Protein AF-A0A353DHW7-F1 (afdb_monomer)

pLDDT: mean 88.22, std 10.66, range [42.84, 98.5]

Structure (mmCIF, N/CA/C/O backbone):
data_AF-A0A353DHW7-F1
#
_entry.id   AF-A0A353DHW7-F1
#
loop_
_atom_site.group_PDB
_atom_site.id
_atom_site.type_symbol
_atom_site.label_atom_id
_atom_site.label_alt_id
_atom_site.label_comp_id
_atom_site.label_asym_id
_atom_site.label_entity_id
_atom_site.label_seq_id
_atom_site.pdbx_PDB_ins_code
_atom_site.Cartn_x
_atom_site.Cartn_y
_atom_site.Cartn_z
_atom_site.occupancy
_atom_site.B_iso_or_equiv
_atom_site.auth_seq_id
_atom_site.auth_comp_id
_atom_site.auth_asym_id
_atom_site.auth_atom_id
_atom_site.pdbx_PDB_model_num
ATOM 1 N N . MET A 1 1 ? 29.511 -11.319 -26.479 1.00 42.84 1 MET A N 1
ATOM 2 C CA . MET A 1 1 ? 28.292 -12.131 -26.652 1.00 42.84 1 MET A CA 1
ATOM 3 C C . MET A 1 1 ? 27.587 -12.018 -25.323 1.00 42.84 1 MET A C 1
ATOM 5 O O . MET A 1 1 ? 28.228 -12.335 -24.334 1.00 42.84 1 MET A O 1
ATOM 9 N N . GLY A 1 2 ? 26.433 -11.349 -25.289 1.00 57.88 2 GLY A N 1
ATOM 10 C CA . GLY A 1 2 ? 25.738 -11.069 -24.033 1.00 57.88 2 GLY A CA 1
ATOM 11 C C . GLY A 1 2 ? 25.303 -12.379 -23.397 1.00 57.88 2 GLY A C 1
ATOM 12 O O . GLY A 1 2 ? 24.857 -13.272 -24.115 1.00 57.88 2 GLY A O 1
ATOM 13 N N . ASP A 1 3 ? 25.515 -12.509 -22.094 1.00 71.56 3 ASP A N 1
ATOM 14 C CA . ASP A 1 3 ? 25.035 -13.663 -21.348 1.00 71.56 3 ASP A CA 1
ATOM 15 C C . ASP A 1 3 ? 23.503 -13.732 -21.480 1.00 71.56 3 ASP A C 1
ATOM 17 O O . ASP A 1 3 ? 22.817 -12.718 -21.347 1.00 71.56 3 ASP A O 1
ATOM 21 N N . SER A 1 4 ? 22.990 -14.922 -21.787 1.00 85.81 4 SER A N 1
ATOM 22 C CA . SER A 1 4 ? 21.564 -15.233 -21.924 1.00 85.81 4 SER A CA 1
ATOM 23 C C . SER A 1 4 ? 21.207 -16.323 -20.920 1.00 85.81 4 SER A C 1
ATOM 25 O O . SER A 1 4 ? 21.955 -17.299 -20.785 1.00 85.81 4 SER A O 1
ATOM 27 N N . TRP A 1 5 ? 20.068 -16.211 -20.248 1.00 92.25 5 TRP A N 1
ATOM 28 C CA . TRP A 1 5 ? 19.565 -17.239 -19.339 1.00 92.25 5 TRP A CA 1
ATOM 29 C C . TRP A 1 5 ? 18.312 -17.877 -19.917 1.00 92.25 5 TRP A C 1
ATOM 31 O O . TRP A 1 5 ? 17.448 -17.180 -20.432 1.00 92.25 5 TRP A O 1
ATOM 41 N N . SER A 1 6 ? 18.183 -19.195 -19.808 1.00 92.62 6 SER A N 1
ATOM 42 C CA . SER A 1 6 ? 16.975 -19.890 -20.241 1.00 92.62 6 SER A CA 1
ATOM 43 C C . SER A 1 6 ? 16.551 -20.954 -19.242 1.00 92.62 6 SER A C 1
ATOM 45 O O . SER A 1 6 ? 17.378 -21.589 -18.578 1.00 92.62 6 SER A O 1
ATOM 47 N N . LYS A 1 7 ? 15.239 -21.165 -19.137 1.00 91.38 7 LYS A N 1
ATOM 48 C CA . LYS A 1 7 ? 14.658 -22.249 -18.346 1.00 91.38 7 LYS A CA 1
ATOM 49 C C . LYS A 1 7 ? 13.405 -22.793 -19.003 1.00 91.38 7 LYS A C 1
ATOM 51 O O . LYS A 1 7 ? 12.526 -22.044 -19.413 1.00 91.38 7 LYS A O 1
ATOM 56 N N . THR A 1 8 ? 13.295 -24.116 -19.027 1.00 92.56 8 THR A N 1
ATOM 57 C CA . THR A 1 8 ? 12.067 -24.818 -19.405 1.00 92.56 8 THR A CA 1
ATOM 58 C C . THR A 1 8 ? 11.317 -25.252 -18.150 1.00 92.56 8 THR A C 1
ATOM 60 O O . THR A 1 8 ? 11.871 -25.923 -17.277 1.00 92.56 8 THR A O 1
ATOM 63 N N . PHE A 1 9 ? 10.053 -24.861 -18.055 1.00 86.56 9 PHE A N 1
ATOM 64 C CA . PHE A 1 9 ? 9.123 -25.235 -16.998 1.00 86.56 9 PHE A CA 1
ATOM 65 C C . PHE A 1 9 ? 8.332 -26.495 -17.381 1.00 86.56 9 PH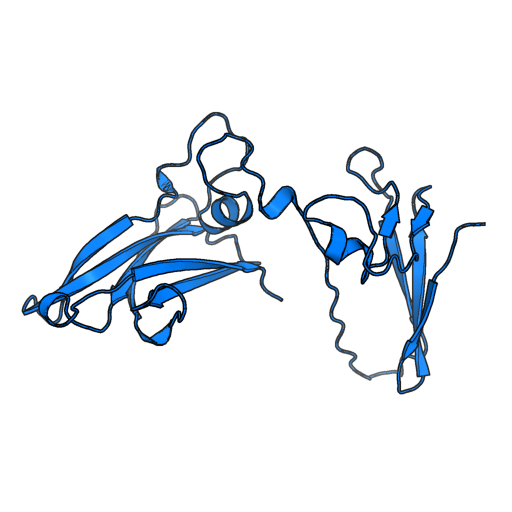E A C 1
ATOM 67 O O . PHE A 1 9 ? 8.422 -27.012 -18.501 1.00 86.56 9 PHE A O 1
ATOM 74 N N . SER A 1 10 ? 7.549 -27.020 -16.437 1.00 81.19 10 SER A N 1
ATOM 75 C CA . SER A 1 10 ? 6.642 -28.136 -16.708 1.00 81.19 10 SER A CA 1
ATOM 76 C C . SER A 1 10 ? 5.681 -27.794 -17.854 1.00 81.19 10 SER A C 1
ATOM 78 O O . SER A 1 10 ? 5.203 -26.670 -17.977 1.00 81.19 10 SER A O 1
ATOM 80 N N . GLY A 1 11 ? 5.415 -28.775 -18.721 1.00 81.00 11 GLY A N 1
ATOM 81 C CA . GLY A 1 11 ? 4.578 -28.571 -19.909 1.00 81.00 11 GLY A CA 1
ATOM 82 C C . GLY A 1 11 ? 5.300 -27.952 -21.113 1.00 81.00 11 GLY A C 1
ATOM 83 O O . GLY A 1 11 ? 4.630 -27.477 -22.022 1.00 81.00 11 GLY A O 1
ATOM 84 N N . SER A 1 12 ? 6.641 -27.969 -21.138 1.00 85.56 12 SER A N 1
ATOM 85 C CA . SER A 1 12 ? 7.472 -27.491 -22.262 1.00 85.56 12 SER A CA 1
ATOM 86 C C . SER A 1 12 ? 7.399 -25.984 -22.536 1.00 85.56 12 SER A C 1
ATOM 88 O O . SER A 1 12 ? 7.817 -25.535 -23.601 1.00 85.56 12 SER A O 1
ATOM 90 N N . ILE A 1 13 ? 6.917 -25.200 -21.571 1.00 91.75 13 ILE A N 1
ATOM 91 C CA . ILE A 1 13 ? 6.966 -23.735 -21.618 1.00 91.75 13 ILE A CA 1
ATOM 92 C C . ILE A 1 13 ? 8.401 -23.300 -21.326 1.00 91.75 13 ILE A C 1
ATOM 94 O O . ILE A 1 13 ? 8.972 -23.717 -20.320 1.00 91.75 13 ILE A O 1
ATOM 98 N N . GLY A 1 14 ? 8.988 -22.475 -22.182 1.00 92.88 14 GLY A N 1
ATOM 99 C CA . GLY A 1 14 ? 10.308 -21.889 -21.968 1.00 92.88 14 GLY A CA 1
ATOM 100 C C . GLY A 1 14 ? 10.231 -20.415 -21.588 1.00 92.88 14 GLY A C 1
ATOM 101 O O . GLY A 1 14 ? 9.286 -19.721 -21.961 1.00 92.88 14 GLY A O 1
ATOM 102 N N . LEU A 1 15 ? 11.238 -19.947 -20.857 1.00 93.06 15 LEU A N 1
ATOM 103 C CA . LEU A 1 15 ? 11.554 -18.536 -20.678 1.00 93.06 15 LEU A CA 1
ATOM 104 C C . LEU A 1 15 ? 13.019 -18.334 -21.045 1.00 93.06 15 LEU A C 1
ATOM 106 O O . LEU A 1 15 ? 13.887 -18.923 -20.400 1.00 93.06 15 LEU A O 1
ATOM 110 N N . ASP A 1 16 ? 13.256 -17.484 -22.032 1.00 94.06 16 ASP A N 1
ATOM 111 C CA . ASP A 1 16 ? 14.567 -16.965 -22.391 1.00 94.06 16 ASP A CA 1
ATOM 112 C C . ASP A 1 16 ? 14.668 -15.515 -21.896 1.00 94.06 16 ASP A C 1
ATOM 114 O O . ASP A 1 16 ? 13.725 -14.729 -22.029 1.00 94.06 16 ASP A O 1
ATOM 118 N N . VAL A 1 17 ? 15.791 -15.173 -21.272 1.00 93.69 17 VAL A N 1
ATOM 119 C CA . VAL A 1 17 ? 16.052 -13.875 -20.651 1.00 93.69 17 VAL A CA 1
ATOM 120 C C . VAL A 1 17 ? 17.380 -13.343 -21.156 1.00 93.69 17 VAL A C 1
ATOM 122 O O . VAL A 1 17 ? 18.418 -13.977 -20.968 1.00 93.69 17 VAL A O 1
ATOM 125 N N . ASP A 1 18 ? 17.338 -12.148 -21.730 1.00 93.38 18 ASP A N 1
ATOM 126 C CA . ASP A 1 18 ? 18.503 -11.428 -22.234 1.00 93.38 18 ASP A CA 1
ATOM 127 C C . ASP A 1 18 ? 18.596 -10.043 -21.591 1.00 93.38 18 ASP A C 1
ATOM 129 O O . ASP A 1 18 ? 17.585 -9.421 -21.266 1.00 93.38 18 ASP A O 1
ATOM 133 N N . ALA A 1 19 ? 19.812 -9.519 -21.455 1.00 93.44 19 ALA A N 1
ATOM 134 C CA . ALA A 1 19 ? 20.021 -8.110 -21.139 1.00 93.44 19 ALA A CA 1
ATOM 135 C C . ALA A 1 19 ? 20.007 -7.251 -22.417 1.00 93.44 19 ALA A C 1
ATOM 137 O O . ALA A 1 19 ? 20.613 -7.607 -23.429 1.00 93.44 19 ALA A O 1
ATOM 138 N N . ILE A 1 20 ? 19.360 -6.086 -22.360 1.00 92.88 20 ILE A N 1
ATOM 139 C CA . ILE A 1 20 ? 19.317 -5.098 -23.450 1.00 92.88 20 ILE A CA 1
ATOM 140 C C . ILE A 1 20 ? 19.915 -3.759 -23.006 1.00 92.88 20 ILE A C 1
ATOM 142 O O . ILE A 1 20 ? 19.990 -3.470 -21.817 1.00 92.88 20 ILE A O 1
ATOM 146 N N . GLY A 1 21 ? 20.345 -2.923 -23.957 1.00 90.50 21 GLY A N 1
ATOM 147 C CA . GLY A 1 21 ? 20.870 -1.579 -23.663 1.00 90.50 21 GLY A CA 1
ATOM 148 C C . GLY A 1 21 ? 22.299 -1.550 -23.106 1.00 90.50 21 GLY A C 1
ATOM 149 O O . GLY A 1 21 ? 22.617 -0.743 -22.236 1.00 90.50 21 GLY A O 1
ATOM 150 N N . SER A 1 22 ? 23.178 -2.416 -23.623 1.00 87.69 22 SER A N 1
ATOM 151 C CA . SER A 1 22 ? 24.619 -2.442 -23.298 1.00 87.69 22 SER A CA 1
ATOM 152 C C . SER A 1 22 ? 24.945 -2.720 -21.823 1.00 87.69 22 SER A C 1
ATOM 154 O O . SER A 1 22 ? 25.968 -2.268 -21.312 1.00 87.69 22 SER A O 1
ATOM 156 N N . VAL A 1 23 ? 24.088 -3.491 -21.155 1.00 91.50 23 VAL A N 1
ATOM 157 C CA . VAL A 1 23 ? 24.280 -3.989 -19.784 1.00 91.50 23 VAL A CA 1
ATOM 158 C C . VAL A 1 23 ? 24.520 -5.498 -19.798 1.00 91.50 23 VAL A C 1
ATOM 160 O O . VAL A 1 23 ? 24.222 -6.173 -20.785 1.00 91.50 23 VAL A O 1
ATOM 163 N N . GLY A 1 24 ? 25.103 -6.029 -18.725 1.00 90.19 24 GLY A N 1
ATOM 164 C CA . GLY A 1 24 ? 25.349 -7.467 -18.594 1.00 90.19 24 GLY A CA 1
ATOM 165 C C . GLY A 1 24 ? 24.177 -8.172 -17.922 1.00 90.19 24 GLY A C 1
ATOM 166 O O . GLY A 1 24 ? 23.627 -7.645 -16.958 1.00 90.19 24 GLY A O 1
ATOM 167 N N . LEU A 1 25 ? 23.818 -9.370 -18.384 1.00 92.06 25 LEU A N 1
ATOM 168 C CA . LEU A 1 25 ? 22.906 -10.229 -17.634 1.00 92.06 25 LEU A CA 1
ATOM 169 C C . LEU A 1 25 ? 23.675 -10.889 -16.486 1.00 92.06 25 LEU A C 1
ATOM 171 O O . LEU A 1 25 ? 24.669 -11.575 -16.703 1.00 92.06 25 LEU A O 1
ATOM 175 N N . ASP A 1 26 ? 23.208 -10.694 -15.261 1.00 87.19 26 ASP A N 1
ATOM 176 C CA . ASP A 1 26 ? 23.738 -11.358 -14.081 1.00 87.19 26 ASP A CA 1
ATOM 177 C C . ASP A 1 26 ? 22.836 -12.523 -13.691 1.00 87.19 26 ASP A C 1
ATOM 179 O O . ASP A 1 26 ? 21.683 -12.333 -13.301 1.00 87.19 26 ASP A O 1
ATOM 183 N N . THR A 1 27 ? 23.382 -13.730 -13.803 1.00 85.19 27 THR A N 1
ATOM 184 C CA . THR A 1 27 ? 22.682 -14.990 -13.525 1.00 85.19 27 THR A CA 1
ATOM 185 C C . THR A 1 27 ? 23.288 -15.737 -12.338 1.00 85.19 27 THR A C 1
ATOM 187 O O . THR A 1 27 ? 23.060 -16.938 -12.181 1.00 85.19 27 THR A O 1
ATOM 190 N N . ARG A 1 28 ? 24.176 -15.092 -11.571 1.00 79.50 28 ARG A N 1
ATOM 191 C CA . ARG A 1 28 ? 24.954 -15.779 -10.537 1.00 79.50 28 ARG A CA 1
ATOM 192 C C . ARG A 1 28 ? 24.063 -16.128 -9.350 1.00 79.50 28 ARG A C 1
ATOM 194 O O . ARG A 1 28 ? 23.583 -15.228 -8.667 1.00 79.50 28 ARG A O 1
ATOM 201 N N . ASP A 1 29 ? 23.960 -17.421 -9.049 1.00 73.69 29 ASP A N 1
ATOM 202 C CA . ASP A 1 29 ? 23.521 -17.901 -7.738 1.00 73.69 29 ASP A CA 1
ATOM 203 C C . ASP A 1 29 ? 24.690 -17.762 -6.759 1.00 73.69 29 ASP A C 1
ATOM 205 O O . ASP A 1 29 ? 25.720 -18.432 -6.873 1.00 73.69 29 ASP A O 1
ATOM 209 N N . ARG A 1 30 ? 24.561 -16.817 -5.832 1.00 70.50 30 ARG A N 1
ATOM 210 C CA . ARG A 1 30 ? 25.635 -16.439 -4.913 1.00 70.50 30 ARG A CA 1
ATOM 211 C C . ARG A 1 30 ? 25.466 -17.027 -3.501 1.00 70.50 30 ARG A C 1
ATOM 213 O O . ARG A 1 30 ? 26.250 -16.709 -2.605 1.00 70.50 30 ARG A O 1
ATOM 220 N N . GLY A 1 31 ? 24.505 -17.934 -3.295 1.00 65.50 31 GLY A N 1
ATOM 221 C CA . GLY A 1 31 ? 24.336 -18.654 -2.029 1.00 65.50 31 GLY A CA 1
ATOM 222 C C . GLY A 1 31 ? 24.219 -17.731 -0.803 1.00 65.50 31 GLY A C 1
ATOM 223 O O . GLY A 1 31 ? 23.506 -16.732 -0.831 1.00 65.50 31 GLY A O 1
ATOM 224 N N . SER A 1 32 ? 24.897 -18.071 0.302 1.00 60.28 32 SER A N 1
ATOM 225 C CA . SER A 1 32 ? 24.820 -17.336 1.580 1.00 60.28 32 SER A CA 1
ATOM 226 C C . SER A 1 32 ? 25.910 -16.276 1.799 1.00 60.28 32 SER A C 1
ATOM 228 O O . SER A 1 32 ? 25.816 -15.508 2.751 1.00 60.28 32 SER A O 1
ATOM 230 N N . ASN A 1 33 ? 26.954 -16.227 0.964 1.00 57.19 33 ASN A N 1
ATOM 231 C CA . ASN A 1 33 ? 28.115 -15.342 1.145 1.00 57.19 33 ASN A CA 1
ATOM 232 C C . ASN A 1 33 ? 28.131 -14.258 0.074 1.00 57.19 33 ASN A C 1
ATOM 234 O O . ASN A 1 33 ? 28.965 -14.269 -0.830 1.00 57.19 33 ASN A O 1
ATOM 238 N N . ASN A 1 34 ? 27.171 -13.345 0.165 1.00 59.56 34 ASN A N 1
ATOM 239 C CA . ASN A 1 34 ? 26.822 -12.532 -0.987 1.00 59.56 34 ASN A CA 1
ATOM 240 C C . ASN A 1 34 ? 27.447 -11.129 -1.035 1.00 59.56 34 ASN A C 1
ATOM 242 O O . ASN A 1 34 ? 27.441 -10.480 -2.077 1.00 59.56 34 ASN A O 1
ATOM 246 N N . GLY A 1 35 ? 28.009 -10.634 0.074 1.00 62.78 35 GLY A N 1
ATOM 247 C CA . GLY A 1 35 ? 28.219 -9.187 0.203 1.00 62.78 35 GLY A CA 1
ATOM 248 C C . GLY A 1 35 ? 26.892 -8.419 0.046 1.00 62.78 35 GLY A C 1
ATOM 249 O O . GLY A 1 35 ? 25.837 -9.021 -0.130 1.00 62.78 35 GLY A O 1
ATOM 250 N N . GLY A 1 36 ? 26.923 -7.090 0.148 1.00 59.19 36 GLY A N 1
ATOM 251 C CA . GLY A 1 36 ? 25.715 -6.280 -0.061 1.00 59.19 36 GLY A CA 1
ATOM 252 C C . GLY A 1 36 ? 24.723 -6.318 1.101 1.00 59.19 36 GLY A C 1
ATOM 253 O O . GLY A 1 36 ? 23.566 -6.639 0.885 1.00 59.19 36 GLY A O 1
ATOM 254 N N . GLY A 1 37 ? 25.200 -6.045 2.322 1.00 64.38 37 GLY A N 1
ATOM 255 C CA . GLY A 1 37 ? 24.352 -5.526 3.404 1.00 64.38 37 GLY A CA 1
ATOM 256 C C . GLY A 1 37 ? 23.042 -6.279 3.670 1.00 64.38 37 GLY A C 1
ATOM 257 O O . GLY A 1 37 ? 23.031 -7.506 3.799 1.00 64.38 37 GLY A O 1
ATOM 258 N N . ALA A 1 38 ? 21.950 -5.524 3.812 1.00 60.38 38 ALA A N 1
ATOM 259 C CA . ALA A 1 38 ? 20.605 -6.053 4.044 1.00 60.38 38 ALA A CA 1
ATOM 260 C C . ALA A 1 38 ? 20.010 -6.712 2.782 1.00 60.38 38 ALA A C 1
ATOM 262 O O . ALA A 1 38 ? 19.052 -7.482 2.861 1.00 60.38 38 ALA A O 1
ATOM 263 N N . GLU A 1 39 ? 20.626 -6.471 1.628 1.00 65.56 39 GLU A N 1
ATOM 264 C CA . GLU A 1 39 ? 20.171 -6.847 0.295 1.00 65.56 39 GLU A CA 1
ATOM 265 C C . GLU A 1 39 ? 20.674 -8.247 -0.109 1.00 65.56 39 GLU A C 1
ATOM 267 O O . GLU A 1 39 ? 20.256 -8.802 -1.126 1.00 65.56 39 GLU A O 1
ATOM 272 N N . ALA A 1 40 ? 21.535 -8.874 0.706 1.00 64.69 40 ALA A N 1
ATOM 273 C CA . ALA A 1 40 ? 22.179 -10.172 0.458 1.00 64.69 40 ALA A CA 1
ATOM 274 C C . ALA A 1 40 ? 21.210 -11.295 0.028 1.00 64.69 40 ALA A C 1
ATOM 276 O O . ALA A 1 40 ? 21.582 -12.175 -0.754 1.00 64.69 40 ALA A O 1
ATOM 277 N N . SER A 1 41 ? 19.965 -11.264 0.521 1.00 60.41 41 SER A N 1
ATOM 278 C CA . SER A 1 41 ? 18.935 -12.259 0.188 1.00 60.41 41 SER A CA 1
ATOM 279 C C . SER A 1 41 ? 18.368 -12.103 -1.226 1.00 60.41 41 SER A C 1
ATOM 281 O O . SER A 1 41 ? 17.915 -13.089 -1.800 1.00 60.41 41 SER A O 1
ATOM 283 N N . MET A 1 42 ? 18.420 -10.904 -1.812 1.00 64.19 42 MET A N 1
ATOM 284 C CA . MET A 1 42 ? 17.936 -10.647 -3.173 1.00 64.19 42 MET A CA 1
ATOM 285 C C . MET A 1 42 ? 18.902 -11.168 -4.233 1.00 64.19 42 MET A C 1
ATOM 287 O O . MET A 1 42 ? 18.501 -11.659 -5.279 1.00 64.19 42 MET A O 1
ATOM 291 N N . TRP A 1 43 ? 20.200 -11.121 -3.962 1.00 64.19 43 TRP A N 1
ATOM 292 C CA . TRP A 1 43 ? 21.231 -11.555 -4.906 1.00 64.19 43 TRP A CA 1
ATOM 293 C C . TRP A 1 43 ? 21.274 -13.079 -5.134 1.00 64.19 43 TRP A C 1
ATOM 295 O O . TRP A 1 43 ? 22.143 -13.555 -5.867 1.00 64.19 43 TRP A O 1
ATOM 305 N N . ARG A 1 44 ? 20.398 -13.848 -4.472 1.00 62.75 44 ARG A N 1
ATOM 306 C CA . ARG A 1 44 ? 20.288 -15.309 -4.594 1.00 62.75 44 ARG A CA 1
ATOM 307 C C . ARG A 1 44 ? 19.246 -15.746 -5.627 1.00 62.75 44 ARG A C 1
ATOM 309 O O . ARG A 1 44 ? 19.479 -16.716 -6.336 1.00 62.75 44 ARG A O 1
ATOM 316 N N . ASP A 1 45 ? 18.126 -15.029 -5.721 1.00 63.31 45 ASP A N 1
ATOM 317 C CA . ASP A 1 45 ? 16.910 -15.562 -6.355 1.00 63.31 45 ASP A CA 1
ATOM 318 C C . ASP A 1 45 ? 16.504 -14.820 -7.650 1.00 63.3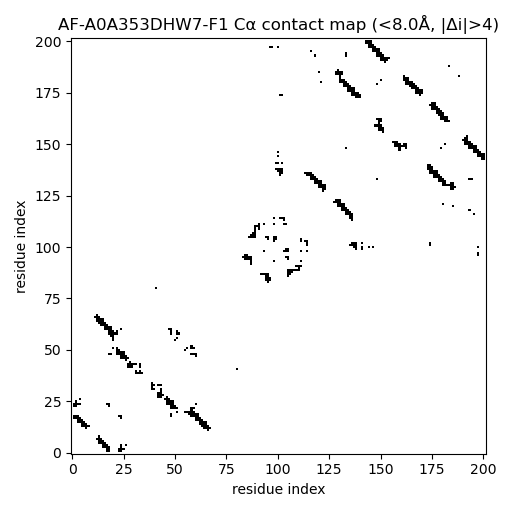1 45 ASP A C 1
ATOM 320 O O . ASP A 1 45 ? 15.514 -15.189 -8.282 1.00 63.31 45 ASP A O 1
ATOM 324 N N . PHE A 1 46 ? 17.266 -13.806 -8.080 1.00 72.94 46 PHE A N 1
ATOM 325 C CA . PHE A 1 46 ? 16.895 -12.917 -9.189 1.00 72.94 46 PHE A CA 1
ATOM 326 C C . PHE A 1 46 ? 17.912 -12.908 -10.341 1.00 72.94 46 PHE A C 1
ATOM 328 O O . PHE A 1 46 ? 19.118 -13.068 -10.147 1.00 72.94 46 PHE A O 1
ATOM 335 N N . LEU A 1 47 ? 17.398 -12.675 -11.553 1.00 85.50 47 LEU A N 1
ATOM 336 C CA . LEU A 1 47 ? 18.178 -12.300 -12.735 1.00 85.50 47 LEU A CA 1
ATOM 337 C C . LEU A 1 47 ? 18.251 -10.774 -12.805 1.00 85.50 47 LEU A C 1
ATOM 339 O O . LEU A 1 47 ? 17.231 -10.112 -12.612 1.00 85.50 47 LEU A O 1
ATOM 343 N N . PHE A 1 48 ? 19.419 -10.212 -13.122 1.00 85.31 48 PHE A N 1
ATOM 344 C CA . PHE A 1 48 ? 19.594 -8.756 -13.167 1.00 85.31 48 PHE A CA 1
ATOM 345 C C . PHE A 1 48 ? 20.179 -8.277 -14.488 1.00 85.31 48 PHE A C 1
ATOM 347 O O . PHE A 1 48 ? 21.130 -8.855 -15.007 1.00 85.31 48 PHE A O 1
ATOM 354 N N . ALA A 1 49 ? 19.681 -7.148 -14.980 1.00 88.81 49 ALA A N 1
ATOM 355 C CA . ALA A 1 49 ? 20.365 -6.352 -15.990 1.00 88.81 49 ALA A CA 1
ATOM 356 C C . ALA A 1 49 ? 21.401 -5.453 -15.288 1.00 88.81 49 ALA A C 1
ATOM 358 O O . ALA A 1 49 ? 21.125 -4.306 -14.941 1.00 88.81 49 ALA A O 1
ATOM 359 N N . ASN A 1 50 ? 22.585 -5.990 -14.997 1.00 87.25 50 ASN A N 1
ATOM 360 C CA . ASN A 1 50 ? 23.613 -5.300 -14.223 1.00 87.25 50 ASN A CA 1
ATOM 361 C C . ASN A 1 50 ? 24.139 -4.061 -14.968 1.00 87.25 50 ASN A C 1
ATOM 363 O O . ASN A 1 50 ? 24.780 -4.179 -16.015 1.00 87.25 50 ASN A O 1
ATOM 367 N N . GLY A 1 51 ? 23.878 -2.880 -14.401 1.00 86.56 51 GLY A N 1
ATOM 368 C CA . GLY A 1 51 ? 24.136 -1.579 -15.0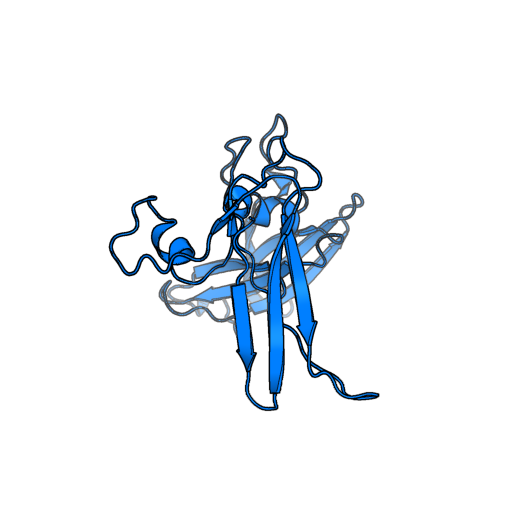24 1.00 86.56 51 GLY A CA 1
ATOM 369 C C . GLY A 1 51 ? 22.887 -0.885 -15.584 1.00 86.56 51 GLY A C 1
ATOM 370 O O . GLY A 1 51 ? 23.005 0.170 -16.207 1.00 86.56 51 GLY A O 1
ATOM 371 N N . SER A 1 52 ? 21.702 -1.465 -15.374 1.00 87.56 52 SER A N 1
ATOM 372 C CA . SER A 1 52 ? 20.413 -0.886 -15.758 1.00 87.56 52 SER A CA 1
ATOM 373 C C . SER A 1 52 ? 19.888 0.064 -14.682 1.00 87.56 52 SER A C 1
ATOM 375 O O . SER A 1 52 ? 19.018 -0.289 -13.893 1.00 87.56 52 SER A O 1
ATOM 377 N N . PHE A 1 53 ? 20.441 1.273 -14.638 1.00 83.25 53 PHE A N 1
ATOM 378 C CA . PHE A 1 53 ? 20.045 2.347 -13.720 1.00 83.25 53 PHE A CA 1
ATOM 379 C C . PHE A 1 53 ? 19.574 3.589 -14.490 1.00 83.25 53 PHE A C 1
ATOM 381 O O . PHE A 1 53 ? 19.697 3.659 -15.712 1.00 83.25 53 PHE A O 1
ATOM 388 N N . ILE A 1 54 ? 19.071 4.604 -13.777 1.00 77.75 54 ILE A N 1
ATOM 389 C CA . ILE A 1 54 ? 18.440 5.803 -14.367 1.00 77.75 54 ILE A CA 1
ATOM 390 C C . ILE A 1 54 ? 19.316 6.554 -15.392 1.00 77.75 54 ILE A C 1
ATOM 392 O O . ILE A 1 54 ? 18.803 7.183 -16.315 1.00 77.75 54 ILE A O 1
ATOM 396 N N . GLY A 1 55 ? 20.643 6.456 -15.263 1.00 83.69 55 GLY A N 1
ATOM 397 C CA . GLY A 1 55 ? 21.630 7.015 -16.194 1.00 83.69 55 GLY A CA 1
ATOM 398 C C . GLY A 1 55 ? 21.872 6.212 -17.482 1.00 83.69 55 GLY A C 1
ATOM 399 O O . GLY A 1 55 ? 22.581 6.702 -18.356 1.00 83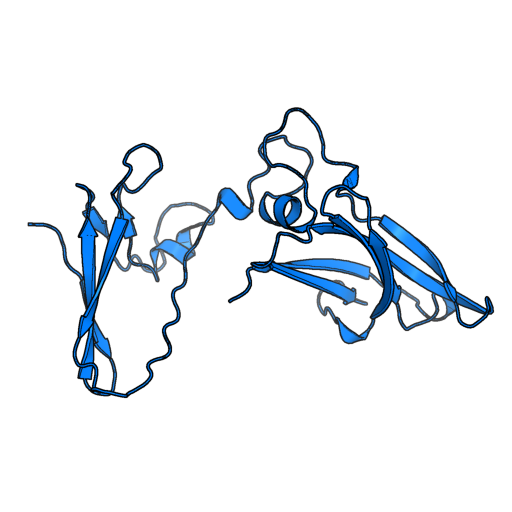.69 55 GLY A O 1
ATOM 400 N N . ASN A 1 56 ? 21.303 5.011 -17.627 1.00 86.75 56 ASN A N 1
ATOM 401 C CA . ASN A 1 56 ? 21.396 4.171 -18.826 1.00 86.75 56 ASN A CA 1
ATOM 402 C C . ASN A 1 56 ? 19.993 3.778 -19.319 1.00 86.75 56 ASN A C 1
ATOM 404 O O . ASN A 1 56 ? 19.590 2.614 -19.303 1.00 86.75 56 ASN A O 1
ATOM 408 N N . GLN A 1 57 ? 19.213 4.785 -19.708 1.00 86.31 57 GLN A N 1
ATOM 409 C CA . GLN A 1 57 ? 17.836 4.599 -20.167 1.00 86.31 57 GLN A CA 1
ATOM 410 C C . GLN A 1 57 ? 17.774 3.709 -21.417 1.00 86.31 57 GLN A C 1
ATOM 412 O O . GLN A 1 57 ? 18.625 3.793 -22.300 1.00 86.31 57 GLN A O 1
ATOM 417 N N . GLY A 1 58 ? 16.743 2.864 -21.502 1.00 87.44 58 GLY A N 1
ATOM 418 C CA . GLY A 1 58 ? 16.595 1.879 -22.581 1.00 87.44 58 GLY A CA 1
ATOM 419 C C . GLY A 1 58 ? 17.387 0.584 -22.368 1.00 87.44 58 GLY A C 1
ATOM 420 O O . GLY A 1 58 ? 17.443 -0.248 -23.274 1.00 87.44 58 GLY A O 1
ATOM 421 N N . SER A 1 59 ? 17.983 0.405 -21.187 1.00 92.31 59 SER A N 1
ATOM 422 C CA . SER A 1 59 ? 18.533 -0.874 -20.737 1.00 92.31 59 SER A CA 1
ATOM 423 C C . SER A 1 59 ? 17.568 -1.623 -19.816 1.00 92.31 59 SER A C 1
ATOM 425 O O . SER A 1 59 ? 16.605 -1.042 -19.316 1.00 92.31 59 SER A O 1
ATOM 427 N N . GLY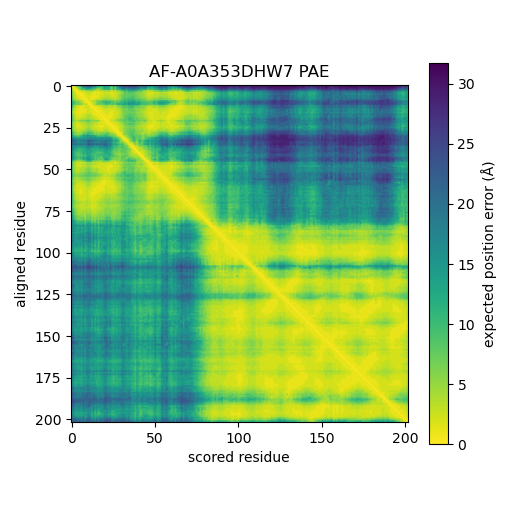 A 1 60 ? 17.773 -2.934 -19.664 1.00 90.62 60 GLY A N 1
ATOM 428 C CA . GLY A 1 60 ? 16.902 -3.780 -18.847 1.00 90.62 60 GLY A CA 1
ATOM 429 C C . GLY A 1 60 ? 16.940 -5.252 -19.245 1.00 90.62 60 GLY A C 1
ATOM 430 O O . GLY A 1 60 ? 17.888 -5.708 -19.888 1.00 90.62 60 GLY A O 1
ATOM 431 N N . LEU A 1 61 ? 15.897 -5.989 -18.856 1.00 91.62 61 LEU A N 1
ATOM 432 C CA . LEU A 1 61 ? 15.692 -7.390 -19.224 1.00 91.62 61 LEU A CA 1
ATOM 433 C C . LEU A 1 61 ? 14.689 -7.509 -20.377 1.00 91.62 61 LEU A C 1
ATOM 435 O O . LEU A 1 61 ? 13.617 -6.908 -20.350 1.00 91.62 61 LEU A O 1
ATOM 439 N N . SER A 1 62 ? 15.027 -8.332 -21.363 1.00 92.25 62 SER A N 1
ATOM 440 C CA . SER A 1 62 ? 14.118 -8.837 -22.387 1.00 92.25 62 SER A CA 1
ATOM 441 C C . SER A 1 62 ? 13.699 -10.253 -22.008 1.00 92.25 62 SER A C 1
ATOM 443 O O . SER A 1 62 ? 14.556 -11.096 -21.754 1.00 92.25 62 SER A O 1
ATOM 445 N N . LEU A 1 63 ? 12.391 -10.511 -21.973 1.00 92.38 63 LEU A N 1
ATOM 446 C CA . LEU A 1 63 ? 11.800 -11.800 -21.609 1.00 92.38 63 LEU A CA 1
ATOM 447 C C . LEU A 1 63 ? 11.080 -12.381 -22.832 1.00 92.38 63 LEU A C 1
ATOM 449 O O . LEU A 1 63 ? 10.151 -11.761 -23.351 1.00 92.38 63 LEU A O 1
ATOM 453 N N . ALA A 1 64 ? 11.476 -13.570 -23.278 1.00 93.38 64 ALA A N 1
ATOM 454 C CA . ALA A 1 64 ? 10.823 -14.290 -24.365 1.00 93.38 64 ALA A CA 1
ATOM 455 C C . ALA A 1 64 ? 10.244 -15.614 -23.855 1.00 93.38 64 ALA A C 1
ATOM 457 O O . ALA A 1 64 ? 10.967 -16.518 -23.440 1.00 93.38 64 ALA A O 1
ATOM 458 N N . PHE A 1 65 ? 8.917 -15.735 -23.897 1.00 92.25 65 PHE A N 1
ATOM 459 C CA . PHE A 1 65 ? 8.220 -16.969 -23.544 1.00 92.25 65 PHE A CA 1
ATOM 460 C C . PHE A 1 65 ? 8.057 -17.858 -24.779 1.00 92.25 65 PHE A C 1
ATOM 462 O O . PHE A 1 65 ? 7.592 -17.406 -25.827 1.00 92.25 65 PHE A O 1
ATOM 469 N N . THR A 1 66 ? 8.408 -19.135 -24.655 1.00 93.50 66 THR A N 1
ATOM 470 C CA . THR A 1 66 ? 8.365 -20.114 -25.751 1.00 93.50 66 THR A CA 1
ATOM 471 C C . THR A 1 66 ? 7.511 -21.328 -25.381 1.00 93.50 66 THR A C 1
ATOM 473 O O . THR A 1 66 ? 7.175 -21.547 -24.219 1.00 93.50 66 THR A O 1
ATOM 476 N N . GLY A 1 67 ? 7.086 -22.111 -26.379 1.00 92.31 67 GLY A N 1
ATOM 477 C CA . GLY A 1 67 ? 6.265 -23.313 -26.154 1.00 92.31 67 GLY A CA 1
ATOM 478 C C . GLY A 1 67 ? 4.789 -23.051 -25.814 1.00 92.31 67 GLY A C 1
ATOM 479 O O . GLY A 1 67 ? 4.062 -23.990 -25.483 1.00 92.31 67 GLY A O 1
ATOM 480 N N . LEU A 1 68 ? 4.328 -21.800 -25.922 1.00 92.38 68 LEU A N 1
ATOM 481 C CA . LEU A 1 68 ? 2.932 -21.422 -25.682 1.00 92.38 68 LEU A CA 1
ATOM 482 C C . LEU A 1 68 ? 1.994 -22.057 -26.721 1.00 92.38 68 LEU A C 1
ATOM 484 O O . LEU A 1 68 ? 2.308 -22.118 -27.910 1.00 92.38 68 LEU A O 1
ATOM 488 N N . GLN A 1 69 ? 0.826 -22.512 -26.271 1.00 93.06 69 GLN A N 1
ATOM 489 C CA . GLN A 1 69 ? -0.208 -23.085 -27.128 1.00 93.06 69 GLN A CA 1
ATOM 490 C C . GLN A 1 69 ? -1.243 -22.024 -27.532 1.00 93.06 69 GLN A C 1
ATOM 492 O O . GLN A 1 69 ? -1.608 -21.183 -26.706 1.00 93.06 69 GLN A O 1
ATOM 497 N N . PRO A 1 70 ? -1.758 -22.064 -28.776 1.00 93.94 70 PRO A N 1
ATOM 498 C CA . PRO A 1 70 ? -2.826 -21.167 -29.201 1.00 93.94 70 PRO A CA 1
ATOM 499 C C . PRO A 1 70 ? -4.069 -21.299 -28.316 1.00 93.94 70 PRO A C 1
ATOM 501 O O . PRO A 1 70 ? -4.491 -22.411 -28.006 1.00 93.94 70 PRO A O 1
ATOM 504 N N . ASN A 1 71 ? -4.693 -20.166 -27.984 1.00 93.00 71 ASN A N 1
ATOM 505 C CA . ASN A 1 71 ? -5.915 -20.084 -27.171 1.00 93.00 71 ASN A CA 1
ATOM 506 C C . ASN A 1 71 ? -5.791 -20.664 -25.749 1.00 93.00 71 ASN A C 1
ATOM 508 O O . ASN A 1 71 ? -6.800 -21.042 -25.155 1.00 93.00 71 ASN A O 1
ATOM 512 N N . THR A 1 72 ? -4.577 -20.720 -25.203 1.00 92.75 72 THR A N 1
ATOM 513 C CA . THR A 1 72 ? -4.330 -21.129 -23.817 1.00 92.75 72 THR A CA 1
ATOM 514 C C . THR A 1 72 ? -3.914 -19.921 -22.988 1.00 92.75 72 THR A C 1
ATOM 516 O O . THR A 1 72 ? -3.068 -19.134 -23.409 1.00 92.75 72 THR A O 1
ATOM 519 N N . GLU A 1 73 ? -4.505 -19.780 -21.805 1.00 91.62 73 GLU A N 1
ATOM 520 C CA . GLU A 1 73 ? -4.158 -18.734 -20.845 1.00 91.62 73 GLU A CA 1
ATOM 521 C C . GLU A 1 73 ? -3.004 -19.193 -19.946 1.00 91.62 73 GLU A C 1
ATOM 523 O O . GLU A 1 73 ? -3.004 -20.320 -19.444 1.00 91.62 73 GLU A O 1
ATOM 528 N N . TYR A 1 74 ? -2.023 -18.314 -19.745 1.00 87.44 74 TYR A N 1
ATOM 529 C CA . TYR A 1 74 ? -0.852 -18.571 -18.913 1.00 87.44 74 TYR A CA 1
ATOM 530 C C . TYR A 1 74 ? -0.731 -17.468 -17.858 1.00 87.44 74 TYR A C 1
ATOM 532 O O . TYR A 1 74 ? -0.428 -16.330 -18.223 1.00 87.44 74 TYR A O 1
ATOM 540 N N . PRO A 1 75 ? -0.951 -17.762 -16.564 1.00 86.62 75 PRO A N 1
ATOM 541 C CA . PRO A 1 75 ? -0.687 -16.791 -15.515 1.00 86.62 75 PRO A CA 1
ATOM 542 C C . PRO A 1 75 ? 0.825 -16.581 -15.386 1.00 86.62 75 PRO A C 1
ATOM 544 O O . PRO A 1 75 ? 1.592 -17.541 -15.294 1.00 86.62 75 PRO A O 1
ATOM 547 N N . ILE A 1 76 ? 1.250 -15.319 -15.377 1.00 81.75 76 ILE A N 1
ATOM 548 C CA . ILE A 1 76 ? 2.647 -14.922 -15.198 1.00 81.75 76 ILE A CA 1
ATOM 549 C C . ILE A 1 76 ? 2.728 -14.087 -13.924 1.00 81.75 76 ILE A C 1
ATOM 551 O O . ILE A 1 76 ? 1.983 -13.125 -13.761 1.00 81.75 76 ILE A O 1
ATOM 555 N N . THR A 1 77 ? 3.654 -14.445 -13.039 1.00 78.38 77 THR A N 1
ATOM 556 C CA . THR A 1 77 ? 4.020 -13.634 -11.875 1.00 78.38 77 THR A CA 1
ATOM 557 C C . THR A 1 77 ? 5.468 -13.206 -12.032 1.00 78.38 77 THR A C 1
ATOM 559 O O . THR A 1 77 ? 6.344 -14.045 -12.243 1.00 78.38 77 THR A O 1
ATOM 562 N N . ILE A 1 78 ? 5.711 -11.902 -11.935 1.00 76.56 78 ILE A N 1
ATOM 563 C CA . ILE A 1 78 ? 7.047 -11.311 -11.943 1.00 76.56 78 ILE A CA 1
ATOM 564 C C . ILE A 1 78 ? 7.241 -10.665 -10.579 1.00 76.56 78 ILE A C 1
ATOM 566 O O . ILE A 1 78 ? 6.406 -9.877 -10.147 1.00 76.56 78 ILE A O 1
ATOM 570 N N . TRP A 1 79 ? 8.340 -10.995 -9.908 1.00 70.56 79 TRP A N 1
ATOM 571 C CA . TRP A 1 79 ? 8.768 -10.263 -8.725 1.00 70.56 79 TRP A CA 1
ATOM 572 C C . TRP A 1 79 ? 9.880 -9.305 -9.121 1.00 70.56 79 TRP A C 1
ATOM 574 O O . TRP A 1 79 ? 10.817 -9.685 -9.824 1.00 70.56 79 TRP A O 1
ATOM 584 N N . ALA A 1 80 ? 9.763 -8.070 -8.658 1.00 70.94 80 ALA A N 1
ATOM 585 C CA . ALA A 1 80 ? 10.816 -7.074 -8.701 1.00 70.94 80 ALA A CA 1
ATOM 586 C C . ALA A 1 80 ? 11.080 -6.606 -7.270 1.00 70.94 80 ALA A C 1
ATOM 588 O O . ALA A 1 80 ? 10.217 -6.722 -6.399 1.00 70.94 80 ALA A O 1
ATOM 589 N N . PHE A 1 81 ? 12.283 -6.108 -7.033 1.00 69.75 81 PHE A N 1
ATOM 590 C CA . PHE A 1 81 ? 12.644 -5.479 -5.775 1.00 69.75 81 PHE A CA 1
ATOM 591 C C . PHE A 1 81 ? 13.107 -4.057 -6.059 1.00 69.75 81 PHE A C 1
ATOM 593 O O . PHE A 1 81 ? 13.867 -3.837 -7.003 1.00 69.75 81 PHE A O 1
ATOM 600 N N . ASP A 1 82 ? 12.676 -3.131 -5.211 1.00 70.75 82 ASP A N 1
ATOM 601 C CA . ASP A 1 82 ? 13.061 -1.730 -5.246 1.00 70.75 82 ASP A CA 1
ATOM 602 C C . ASP A 1 82 ? 13.364 -1.259 -3.817 1.00 70.75 82 ASP A C 1
ATOM 604 O O . ASP A 1 82 ? 12.461 -1.175 -2.981 1.00 70.75 82 ASP A O 1
ATOM 608 N N . GLU A 1 83 ? 14.640 -0.988 -3.517 1.00 69.31 83 GLU A N 1
ATOM 609 C CA . GLU A 1 83 ? 15.037 -0.463 -2.201 1.00 69.31 83 GLU A CA 1
ATOM 610 C C . GLU A 1 83 ? 14.457 0.924 -1.948 1.00 69.31 83 GLU A C 1
ATOM 612 O O . GLU A 1 83 ? 14.135 1.233 -0.800 1.00 69.31 83 GLU A O 1
ATOM 617 N N . SER A 1 84 ? 14.227 1.703 -3.012 1.00 76.62 84 SER A N 1
ATOM 618 C CA . SER A 1 84 ? 13.761 3.082 -2.893 1.00 76.62 84 SER A CA 1
ATOM 619 C C . SER A 1 84 ? 12.340 3.187 -2.349 1.00 76.62 84 SER A C 1
ATOM 621 O O . SER A 1 84 ? 11.943 4.227 -1.837 1.00 76.62 84 SER A O 1
ATOM 623 N N . SER A 1 85 ? 11.589 2.078 -2.331 1.00 81.06 85 SER A N 1
ATOM 624 C CA . SER A 1 85 ? 10.307 1.996 -1.622 1.00 81.06 85 SER A CA 1
ATOM 625 C C . SER A 1 85 ? 10.437 2.228 -0.107 1.00 81.06 85 SER A C 1
ATOM 627 O O . SER A 1 85 ? 9.442 2.564 0.537 1.00 81.06 85 SER A O 1
ATOM 629 N N . ASN A 1 86 ? 11.638 2.048 0.456 1.00 83.00 86 ASN A N 1
ATOM 630 C CA . ASN A 1 86 ? 11.961 2.336 1.854 1.00 83.00 86 ASN A CA 1
ATOM 631 C C . ASN A 1 86 ? 12.754 3.642 2.037 1.00 83.00 86 ASN A C 1
ATOM 633 O O . ASN A 1 86 ? 13.129 3.938 3.172 1.00 83.00 86 ASN A O 1
ATOM 637 N N . ASP A 1 87 ? 13.032 4.389 0.964 1.00 88.62 87 ASP A N 1
ATOM 638 C CA . ASP A 1 87 ? 13.736 5.668 1.067 1.00 88.62 87 ASP A CA 1
ATOM 639 C C . ASP A 1 87 ? 12.876 6.695 1.806 1.00 88.62 87 ASP A C 1
ATOM 641 O O . ASP A 1 87 ? 11.655 6.687 1.690 1.00 88.62 87 ASP A O 1
ATOM 645 N N . ASP A 1 88 ? 13.542 7.592 2.520 1.00 88.56 88 ASP A N 1
ATOM 646 C CA . ASP A 1 88 ? 12.982 8.760 3.202 1.00 88.56 88 ASP A CA 1
ATOM 647 C C . ASP A 1 88 ? 13.886 9.942 2.812 1.00 88.56 88 ASP A C 1
ATOM 649 O O . ASP A 1 88 ? 14.912 10.204 3.449 1.00 88.56 88 ASP A O 1
ATOM 653 N N . LEU A 1 89 ? 13.630 10.520 1.631 1.00 88.50 89 LEU A N 1
ATOM 654 C CA . LEU A 1 89 ? 14.552 11.455 0.973 1.00 88.50 89 LEU A CA 1
ATOM 655 C C . LEU A 1 89 ? 14.511 12.862 1.582 1.00 88.50 89 LEU A C 1
ATOM 657 O O . LEU A 1 89 ? 15.487 13.605 1.433 1.00 88.50 89 LEU A O 1
ATOM 661 N N . ASP A 1 90 ? 13.423 13.224 2.256 1.00 88.50 90 ASP A N 1
ATOM 662 C CA . ASP A 1 90 ? 13.256 14.490 2.982 1.00 88.50 90 ASP A CA 1
ATOM 663 C C . ASP A 1 90 ? 13.455 14.349 4.505 1.00 88.50 90 ASP A C 1
ATOM 665 O O . ASP A 1 90 ? 13.707 15.350 5.185 1.00 88.50 90 ASP A O 1
ATOM 669 N N . GLY A 1 91 ? 13.508 13.121 5.030 1.00 88.44 91 GLY A N 1
ATOM 670 C CA . GLY A 1 91 ? 13.916 12.814 6.400 1.00 88.44 91 GLY A CA 1
ATOM 671 C C . GLY A 1 91 ? 12.807 13.019 7.428 1.00 88.44 91 GLY A C 1
ATOM 672 O O . GLY A 1 91 ? 13.103 13.339 8.588 1.00 88.44 91 GLY A O 1
ATOM 673 N N . ASP A 1 92 ? 11.548 12.894 7.016 1.00 87.69 92 ASP A N 1
ATOM 674 C CA . ASP A 1 92 ? 10.381 13.127 7.862 1.00 87.69 92 ASP A CA 1
ATOM 675 C C . ASP A 1 92 ? 9.894 11.867 8.611 1.00 87.69 92 ASP A C 1
ATOM 677 O O . ASP A 1 92 ? 9.048 11.950 9.513 1.00 87.69 92 ASP A O 1
ATOM 681 N N . GLY A 1 93 ? 10.505 10.715 8.317 1.00 88.62 93 GLY A N 1
ATOM 682 C CA . GLY A 1 93 ? 10.217 9.422 8.925 1.00 88.62 93 GLY A CA 1
ATOM 683 C C . GLY A 1 93 ? 9.168 8.587 8.186 1.00 88.62 93 GLY A C 1
ATOM 684 O O . GLY A 1 93 ? 8.806 7.516 8.692 1.00 88.62 93 GLY A O 1
ATOM 685 N N . LEU A 1 94 ? 8.675 9.029 7.025 1.00 90.25 94 LEU A N 1
ATOM 686 C CA . LEU A 1 94 ? 7.835 8.240 6.131 1.00 90.25 94 LEU A CA 1
ATOM 687 C C . LEU A 1 94 ? 8.659 7.682 4.969 1.00 90.25 94 LEU A C 1
ATOM 689 O O . LEU A 1 94 ? 9.296 8.390 4.207 1.00 90.25 94 LEU A O 1
ATOM 693 N N . ALA A 1 95 ? 8.594 6.363 4.799 1.00 91.12 95 ALA A N 1
ATOM 694 C CA . ALA A 1 95 ? 9.153 5.724 3.617 1.00 91.12 95 ALA A CA 1
ATOM 695 C C . ALA A 1 95 ? 8.344 6.081 2.358 1.00 91.12 95 ALA A C 1
ATOM 697 O O . ALA A 1 95 ? 7.117 6.200 2.426 1.00 91.12 95 ALA A O 1
ATOM 698 N N . ALA A 1 96 ? 8.993 6.088 1.195 1.00 91.19 96 ALA A N 1
ATOM 699 C CA . ALA A 1 96 ? 8.401 6.412 -0.102 1.00 91.19 96 ALA A CA 1
ATOM 700 C C . ALA A 1 96 ? 7.094 5.655 -0.399 1.00 91.19 96 ALA A C 1
ATOM 702 O O . ALA A 1 96 ? 6.148 6.220 -0.949 1.00 91.19 96 ALA A O 1
ATOM 703 N N . LEU A 1 97 ? 7.001 4.373 -0.014 1.00 92.81 97 LEU A N 1
ATOM 704 C CA . LEU A 1 97 ? 5.771 3.592 -0.178 1.00 92.81 97 LEU A CA 1
ATOM 705 C C . LEU A 1 97 ? 4.614 4.128 0.682 1.00 92.81 97 LEU A C 1
ATOM 707 O O . LEU A 1 97 ? 3.463 4.113 0.241 1.00 92.81 97 LEU A O 1
ATOM 711 N N . LEU A 1 98 ? 4.897 4.568 1.912 1.00 94.31 98 LEU A N 1
ATOM 712 C CA . LEU A 1 98 ? 3.893 5.179 2.786 1.00 94.31 98 LEU A CA 1
ATOM 713 C C . LEU A 1 98 ? 3.470 6.539 2.250 1.00 94.31 98 LEU A C 1
ATOM 715 O O . LEU A 1 98 ? 2.278 6.831 2.226 1.00 94.31 98 LEU A O 1
ATOM 719 N N . GLU A 1 99 ? 4.420 7.326 1.765 1.00 94.25 99 GLU A N 1
ATOM 720 C CA . GLU A 1 99 ? 4.134 8.621 1.166 1.00 94.25 99 GLU A CA 1
ATOM 721 C C . GLU A 1 99 ? 3.255 8.509 -0.070 1.00 94.25 99 GLU A C 1
ATOM 723 O O . GLU A 1 99 ? 2.218 9.162 -0.151 1.00 94.25 99 GLU A O 1
ATOM 728 N N . HIS A 1 100 ? 3.570 7.581 -0.974 1.00 94.69 100 HIS A N 1
ATOM 729 C CA . HIS A 1 100 ? 2.714 7.266 -2.115 1.00 94.69 100 HIS A CA 1
ATOM 730 C C . HIS A 1 100 ? 1.308 6.828 -1.679 1.00 94.69 100 HIS A C 1
ATOM 732 O O . HIS A 1 100 ? 0.303 7.322 -2.200 1.00 94.69 100 HIS A O 1
ATOM 738 N N . ALA A 1 101 ? 1.215 5.944 -0.681 1.00 96.44 101 ALA A N 1
ATOM 739 C CA . ALA A 1 101 ? -0.059 5.435 -0.177 1.00 96.44 101 ALA A CA 1
ATOM 740 C C . ALA A 1 101 ? -0.914 6.506 0.524 1.00 96.44 101 ALA A C 1
ATOM 742 O O . ALA A 1 101 ? -2.148 6.445 0.468 1.00 96.44 101 ALA A O 1
ATOM 743 N N . PHE A 1 102 ? -0.286 7.484 1.178 1.00 96.44 102 PHE A N 1
ATOM 744 C CA . PHE A 1 102 ? -0.961 8.554 1.916 1.00 96.44 102 PHE A CA 1
ATOM 745 C C . PHE A 1 102 ? -1.119 9.840 1.091 1.00 96.44 102 PHE A C 1
ATOM 747 O O . PHE A 1 102 ? -2.020 10.636 1.360 1.00 96.44 102 PHE A O 1
ATOM 754 N N . GLY A 1 103 ? -0.378 9.971 -0.007 1.00 94.88 103 GLY A N 1
ATOM 755 C CA . GLY A 1 103 ? -0.482 11.053 -0.983 1.00 94.88 103 GLY A CA 1
ATOM 756 C C . GLY A 1 103 ? 0.393 12.261 -0.663 1.00 94.88 103 GLY A C 1
ATOM 757 O O . GLY A 1 103 ? -0.005 13.375 -1.003 1.00 94.88 103 GLY A O 1
ATOM 758 N N . SER A 1 104 ? 1.532 12.040 -0.003 1.00 93.69 104 SER A N 1
ATOM 759 C CA . SER A 1 104 ? 2.648 12.992 0.077 1.00 93.69 104 SER A CA 1
ATOM 760 C C . SER A 1 104 ? 3.739 12.650 -0.951 1.00 93.69 104 SER A C 1
ATOM 762 O O . SER A 1 104 ? 3.555 11.743 -1.771 1.00 93.69 104 SER A O 1
ATOM 764 N N . ILE A 1 105 ? 4.818 13.437 -0.998 1.00 90.06 105 ILE A N 1
ATOM 765 C CA . ILE A 1 105 ? 5.845 13.360 -2.043 1.00 90.06 105 ILE A CA 1
ATOM 766 C C . ILE A 1 105 ? 7.221 13.157 -1.417 1.00 90.06 105 ILE A C 1
ATOM 768 O O . ILE A 1 105 ? 7.752 14.076 -0.806 1.00 90.06 105 ILE A O 1
ATOM 772 N N . ASN A 1 106 ? 7.844 12.029 -1.759 1.00 87.44 106 ASN A N 1
ATOM 773 C CA . ASN A 1 106 ? 9.191 11.706 -1.299 1.00 87.44 106 ASN A CA 1
ATOM 774 C C . ASN A 1 106 ? 10.237 12.626 -1.904 1.00 87.44 106 ASN A C 1
ATOM 776 O O . ASN A 1 106 ? 10.403 12.688 -3.130 1.00 87.44 106 ASN A O 1
ATOM 780 N N . GLY A 1 107 ? 10.971 13.299 -1.022 1.00 85.44 107 GLY A N 1
ATOM 781 C CA . GLY A 1 107 ? 12.046 14.210 -1.382 1.00 85.44 107 GLY A CA 1
ATOM 782 C C . GLY A 1 107 ? 11.550 15.598 -1.762 1.00 85.44 107 GLY A C 1
ATOM 783 O O . GLY A 1 107 ? 12.245 16.309 -2.502 1.00 85.44 107 GLY A O 1
ATOM 784 N N . ASP A 1 108 ? 10.359 15.987 -1.298 1.00 88.31 108 ASP A N 1
ATOM 785 C CA . ASP A 1 108 ? 9.956 17.385 -1.335 1.00 88.31 108 ASP A CA 1
ATOM 786 C C . ASP A 1 108 ? 10.695 18.207 -0.250 1.00 88.31 108 ASP A C 1
ATOM 788 O O . ASP A 1 108 ? 11.604 17.731 0.428 1.00 88.31 108 ASP A O 1
ATOM 792 N N . ALA A 1 109 ? 10.457 19.518 -0.185 1.00 80.25 109 ALA A N 1
ATOM 793 C CA . ALA A 1 109 ? 11.236 20.391 0.699 1.00 80.25 109 ALA A CA 1
ATOM 794 C C . ALA A 1 109 ? 10.724 20.423 2.155 1.00 80.25 109 ALA A C 1
ATOM 796 O O . ALA A 1 109 ? 11.276 21.175 2.966 1.00 80.25 109 ALA A O 1
ATOM 797 N N . GLY A 1 110 ? 9.647 19.707 2.475 1.00 78.94 110 GLY A N 1
ATOM 798 C CA . GLY A 1 110 ? 8.955 19.757 3.756 1.00 78.94 110 GLY A CA 1
ATOM 799 C C . GLY A 1 110 ? 8.750 18.376 4.368 1.00 78.94 110 GLY A C 1
ATOM 800 O O . GLY A 1 110 ? 8.998 17.358 3.752 1.00 78.94 110 GLY A O 1
ATOM 801 N N . ALA A 1 111 ? 8.313 18.366 5.625 1.00 83.06 111 ALA A N 1
ATOM 802 C CA . ALA A 1 111 ? 7.725 17.162 6.201 1.00 83.06 111 ALA A CA 1
ATOM 803 C C . ALA A 1 111 ? 6.292 16.998 5.679 1.00 83.06 111 ALA A C 1
ATOM 805 O O . ALA A 1 111 ? 5.659 18.002 5.331 1.00 83.06 111 ALA A O 1
ATOM 806 N N . SER A 1 112 ? 5.757 15.786 5.796 1.00 90.12 112 SER A N 1
ATOM 807 C CA . SER A 1 112 ? 4.403 15.389 5.404 1.00 90.12 112 SER A CA 1
ATOM 808 C C . SER A 1 112 ? 3.487 15.161 6.624 1.00 90.12 112 SER A C 1
ATOM 810 O O . SER A 1 112 ? 2.932 14.069 6.809 1.00 90.12 112 SER A O 1
ATOM 812 N N . PRO A 1 113 ? 3.287 16.155 7.524 1.00 86.19 113 PRO A N 1
ATOM 813 C CA . PRO A 1 113 ? 2.471 15.983 8.728 1.00 86.19 113 PRO A CA 1
ATOM 814 C C . PRO A 1 113 ? 1.009 15.636 8.415 1.00 86.19 113 PRO A C 1
ATOM 816 O O . PRO A 1 113 ? 0.319 15.053 9.249 1.00 86.19 113 PRO A O 1
ATOM 819 N N . GLU A 1 114 ? 0.516 15.966 7.225 1.00 85.62 114 GLU A N 1
ATOM 820 C CA . GLU A 1 114 ? -0.811 15.589 6.748 1.00 85.62 114 GLU A CA 1
ATOM 821 C C . GLU A 1 114 ? -0.951 14.097 6.404 1.00 85.62 114 GLU A C 1
ATOM 823 O O . GLU A 1 114 ? -2.074 13.592 6.338 1.00 85.62 114 GLU A O 1
ATOM 828 N N . SER A 1 115 ? 0.165 13.386 6.221 1.00 90.62 115 SER A N 1
ATOM 829 C CA . SER A 1 115 ? 0.227 11.930 6.037 1.00 90.62 115 SER A CA 1
ATOM 830 C C . SER A 1 115 ? 0.392 11.176 7.367 1.00 90.62 115 SER A C 1
ATOM 832 O O . SER A 1 115 ? 0.446 9.945 7.387 1.00 90.62 115 SER A O 1
ATOM 834 N N . GLN A 1 116 ? 0.429 11.885 8.502 1.00 88.56 116 GLN A N 1
ATOM 835 C CA . GLN A 1 116 ? 0.574 11.269 9.818 1.00 88.56 116 GLN A CA 1
ATOM 836 C C . GLN A 1 116 ? -0.639 10.397 10.186 1.00 88.56 116 GLN A C 1
ATOM 838 O O . GLN A 1 116 ? -1.800 10.791 10.063 1.00 88.56 116 GLN A O 1
ATOM 843 N N . VAL A 1 117 ? -0.359 9.213 10.733 1.00 94.62 117 VAL A N 1
ATOM 844 C CA . VAL A 1 117 ? -1.375 8.349 11.343 1.00 94.62 117 VAL A CA 1
ATOM 845 C C . VAL A 1 117 ? -1.723 8.871 12.738 1.00 94.62 117 VAL A C 1
ATOM 847 O O . VAL A 1 117 ? -0.862 8.967 13.613 1.00 94.62 117 VAL A O 1
ATOM 850 N N . VAL A 1 118 ? -3.001 9.162 12.970 1.00 95.69 118 VAL A N 1
ATOM 851 C CA . VAL A 1 118 ? -3.518 9.670 14.245 1.00 95.69 118 VAL A CA 1
ATOM 852 C C . VAL A 1 118 ? -4.241 8.558 14.997 1.00 95.69 118 VAL A C 1
ATOM 854 O O . VAL A 1 118 ? -5.206 7.977 14.495 1.00 95.69 118 VAL A O 1
ATOM 857 N N . ILE A 1 119 ? -3.798 8.290 16.228 1.00 95.62 119 ILE A N 1
ATOM 858 C CA . ILE A 1 119 ? -4.471 7.377 17.159 1.00 95.62 119 ILE A CA 1
ATOM 859 C C . ILE A 1 119 ? -5.269 8.196 18.168 1.00 95.62 119 ILE A C 1
ATOM 861 O O . ILE A 1 119 ? -4.765 9.166 18.731 1.00 95.62 119 ILE A O 1
ATOM 865 N N . GLY A 1 120 ? -6.511 7.797 18.410 1.00 94.81 120 GLY A N 1
ATOM 866 C CA . GLY A 1 120 ? -7.394 8.469 19.355 1.00 94.81 120 GLY A CA 1
ATOM 867 C C . GLY A 1 120 ? -8.449 7.533 19.916 1.00 94.81 120 GLY A C 1
ATOM 868 O O . GLY A 1 120 ? -8.347 6.313 19.789 1.00 94.81 120 GLY A O 1
ATOM 869 N N . THR A 1 121 ? -9.478 8.116 20.516 1.00 94.75 121 THR A N 1
ATOM 870 C CA . THR A 1 121 ? -10.695 7.411 20.908 1.00 94.75 121 THR A CA 1
ATOM 871 C C . THR A 1 121 ? -11.917 8.141 20.368 1.00 94.75 121 THR A C 1
ATOM 873 O O . THR A 1 121 ? -11.885 9.342 20.089 1.00 94.75 121 THR A O 1
ATOM 876 N N . GLY A 1 122 ? -13.010 7.404 20.196 1.00 95.25 122 GLY A N 1
ATOM 877 C CA . GLY A 1 122 ? -14.292 7.952 19.775 1.00 95.25 122 GLY A CA 1
ATOM 878 C C . GLY A 1 122 ? -15.444 7.245 20.470 1.00 95.25 122 GLY A C 1
ATOM 879 O O . GLY A 1 122 ? -15.332 6.071 20.819 1.00 95.25 122 GLY A O 1
ATOM 880 N N . LEU A 1 123 ? -16.551 7.964 20.660 1.00 96.62 123 LEU A N 1
ATOM 881 C CA . LEU A 1 123 ? -17.794 7.402 21.179 1.00 96.62 123 LEU A CA 1
ATOM 882 C C . LEU A 1 123 ? -18.661 6.869 20.033 1.00 96.62 123 LEU A C 1
ATOM 884 O O . LEU A 1 123 ? -18.990 7.587 19.089 1.00 96.62 123 LEU A O 1
ATOM 888 N N . PHE A 1 124 ? -19.084 5.619 20.158 1.00 94.25 124 PHE A N 1
ATOM 889 C CA . PHE A 1 124 ? -19.859 4.874 19.176 1.00 94.25 124 PHE A CA 1
ATOM 890 C C . PHE A 1 124 ? -21.083 4.213 19.827 1.00 94.25 124 PHE A C 1
ATOM 892 O O . PHE A 1 124 ? -21.354 4.400 21.016 1.00 94.25 124 PHE A O 1
ATOM 899 N N . ASN A 1 125 ? -21.883 3.494 19.028 1.00 89.62 125 ASN A N 1
ATOM 900 C CA . ASN A 1 125 ? -23.118 2.830 19.469 1.00 89.62 125 ASN A CA 1
ATOM 901 C C . ASN A 1 125 ? -24.055 3.784 20.240 1.00 89.62 125 ASN A C 1
ATOM 903 O O . ASN A 1 125 ? -24.465 3.533 21.372 1.00 89.62 125 ASN A O 1
ATOM 907 N N . GLY A 1 126 ? -24.350 4.939 19.632 1.00 90.19 126 GLY A N 1
ATOM 908 C CA . GLY A 1 126 ? -25.202 5.965 20.243 1.00 90.19 126 GLY A CA 1
ATOM 909 C C . GLY A 1 126 ? -24.546 6.735 21.394 1.00 90.19 126 GLY A C 1
ATOM 910 O O . GLY A 1 126 ? -25.253 7.377 22.163 1.00 90.19 126 GLY A O 1
ATOM 911 N N . GLY A 1 127 ? -23.217 6.679 21.516 1.00 92.00 127 GLY A N 1
ATOM 912 C CA . GLY A 1 127 ? -22.462 7.412 22.532 1.00 92.00 127 GLY A CA 1
ATOM 913 C C . GLY A 1 127 ? -22.188 6.623 23.812 1.00 92.00 127 GLY A C 1
ATOM 914 O O . GLY A 1 127 ? -21.857 7.221 24.830 1.00 92.00 127 GLY A O 1
ATOM 915 N N . THR A 1 128 ? -22.370 5.302 23.783 1.00 92.12 128 THR A N 1
ATOM 916 C CA . THR A 1 128 ? -22.284 4.436 24.972 1.00 92.12 128 THR A CA 1
ATOM 917 C C . THR A 1 128 ? -20.989 3.636 25.050 1.00 92.12 128 THR A C 1
ATOM 919 O O . THR A 1 128 ? -20.629 3.168 26.127 1.00 92.12 128 THR A O 1
ATOM 922 N N . GLU A 1 129 ? -20.270 3.509 23.935 1.00 94.38 129 GLU A N 1
ATOM 923 C CA . GLU A 1 129 ? -19.017 2.766 23.856 1.00 94.38 129 GLU A CA 1
ATOM 924 C C . GLU A 1 129 ? -17.905 3.669 23.345 1.00 94.38 129 GLU A C 1
ATOM 926 O O . GLU A 1 129 ? -17.977 4.179 22.231 1.00 94.38 1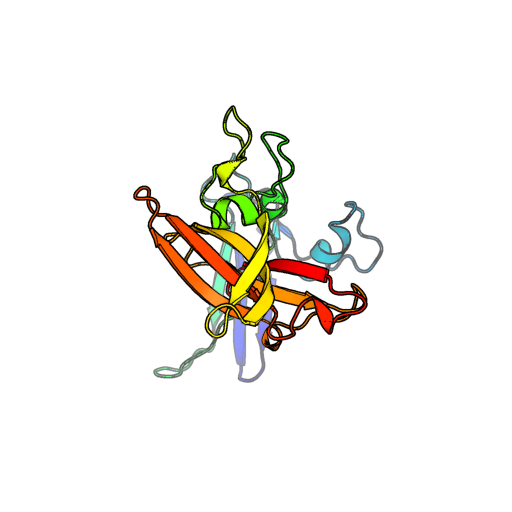29 GLU A O 1
ATOM 931 N N . GLU A 1 130 ? -16.867 3.858 24.151 1.00 95.88 130 GLU A N 1
ATOM 932 C CA . GLU A 1 130 ? -15.625 4.461 23.684 1.00 95.88 130 GLU A CA 1
ATOM 933 C C . GLU A 1 130 ? -14.747 3.368 23.067 1.00 95.88 130 GLU A C 1
ATOM 935 O O . GLU A 1 130 ? -14.495 2.356 23.715 1.00 95.88 130 GLU A O 1
ATOM 940 N N . ASN A 1 131 ? -14.285 3.544 21.831 1.00 96.00 131 ASN A N 1
ATOM 941 C CA . ASN A 1 131 ? -13.367 2.624 21.153 1.00 96.00 131 ASN A CA 1
ATOM 942 C C . ASN A 1 131 ? -12.112 3.379 20.706 1.00 96.00 131 ASN A C 1
ATOM 944 O O . ASN A 1 131 ? -12.188 4.566 20.382 1.00 96.00 131 ASN A O 1
ATOM 948 N N . VAL A 1 132 ? -10.977 2.679 20.616 1.00 96.12 132 VAL A N 1
ATOM 949 C CA . VAL A 1 132 ? -9.769 3.207 19.961 1.00 96.12 132 VAL A CA 1
ATOM 950 C C . VAL A 1 132 ? -10.072 3.477 18.490 1.00 96.12 132 VAL A C 1
ATOM 952 O O . VAL A 1 132 ? -10.721 2.665 17.834 1.00 96.12 132 VAL A O 1
ATOM 955 N N . THR A 1 133 ? -9.586 4.595 17.961 1.00 97.25 133 THR A N 1
ATOM 956 C CA . THR A 1 133 ? -9.685 4.964 16.547 1.00 97.25 133 THR A CA 1
ATOM 957 C C . THR A 1 133 ? -8.308 5.138 15.933 1.00 97.25 133 THR A C 1
ATOM 959 O O . THR A 1 133 ? -7.414 5.697 16.568 1.00 97.25 133 THR A O 1
ATOM 962 N N . ILE A 1 134 ? -8.168 4.731 14.677 1.00 97.94 134 ILE A N 1
ATOM 963 C CA . ILE A 1 134 ? -7.006 5.006 13.836 1.00 97.94 134 ILE A CA 1
ATOM 964 C C . ILE A 1 134 ? -7.467 5.782 12.606 1.00 97.94 134 ILE A C 1
ATOM 966 O O . ILE A 1 134 ? -8.362 5.339 11.883 1.00 97.94 134 ILE A O 1
ATOM 970 N N . THR A 1 135 ? -6.875 6.954 12.404 1.00 98.06 135 THR A N 1
ATOM 971 C CA . THR A 1 135 ? -7.204 7.867 11.311 1.00 98.06 135 THR A CA 1
ATOM 972 C C . THR A 1 135 ? -5.958 8.143 10.488 1.00 98.06 135 THR A C 1
ATOM 974 O O . THR A 1 135 ? -4.895 8.395 11.047 1.00 98.06 135 THR A O 1
ATOM 977 N N . PHE A 1 136 ? -6.077 8.076 9.169 1.00 97.75 136 PHE A N 1
ATOM 978 C CA . PHE A 1 136 ? -4.964 8.289 8.250 1.00 97.75 136 PHE A CA 1
ATOM 979 C C . PHE A 1 136 ? -5.472 8.819 6.909 1.00 97.75 136 PHE A C 1
ATOM 981 O O . PHE A 1 136 ? -6.642 8.644 6.557 1.00 97.75 136 PHE A O 1
ATOM 988 N N . ARG A 1 137 ? -4.588 9.467 6.156 1.00 97.69 137 ARG A N 1
ATOM 989 C CA . ARG A 1 137 ? -4.855 9.923 4.791 1.00 97.69 137 ARG A CA 1
ATOM 990 C C . ARG A 1 137 ? -4.666 8.761 3.811 1.00 97.69 137 ARG A C 1
ATOM 992 O O . ARG A 1 137 ? -3.760 7.960 3.982 1.00 97.69 137 ARG A O 1
ATOM 999 N N . ARG A 1 138 ? -5.502 8.651 2.780 1.00 97.69 138 ARG A N 1
ATOM 1000 C CA . ARG A 1 138 ? -5.363 7.678 1.686 1.00 97.69 138 ARG A CA 1
ATOM 1001 C C . ARG A 1 138 ? -5.323 8.397 0.346 1.00 97.69 138 ARG A C 1
ATOM 1003 O O . ARG A 1 138 ? -6.259 9.129 0.020 1.00 97.69 138 ARG A O 1
ATOM 1010 N N . ASN A 1 139 ? -4.295 8.119 -0.448 1.00 97.81 139 ASN A N 1
ATOM 1011 C CA . ASN A 1 139 ? -4.205 8.543 -1.838 1.00 97.81 139 ASN A CA 1
ATOM 1012 C C . ASN A 1 139 ? -5.181 7.741 -2.710 1.00 97.81 139 ASN A C 1
ATOM 1014 O O . ASN A 1 139 ? -5.107 6.515 -2.763 1.00 97.81 139 ASN A O 1
ATOM 1018 N N . LEU A 1 140 ? -6.103 8.418 -3.400 1.00 96.88 140 LEU A N 1
ATOM 1019 C CA . LEU A 1 140 ? -7.074 7.749 -4.274 1.00 96.88 140 LEU A CA 1
ATOM 1020 C C . LEU A 1 140 ? -6.458 7.299 -5.605 1.00 96.88 140 LEU A C 1
ATOM 1022 O O . LEU A 1 140 ? -7.055 6.469 -6.287 1.00 96.88 140 LEU A O 1
ATOM 1026 N N . ALA A 1 141 ? -5.288 7.833 -5.968 1.00 96.31 141 ALA A N 1
ATOM 1027 C CA . ALA A 1 141 ? -4.551 7.454 -7.169 1.00 96.31 141 ALA A CA 1
ATOM 1028 C C . ALA A 1 141 ? -3.560 6.296 -6.944 1.00 96.31 141 ALA A C 1
ATOM 1030 O O . ALA A 1 141 ? -3.053 5.757 -7.921 1.00 96.31 141 ALA A O 1
ATOM 1031 N N . ALA A 1 142 ? -3.292 5.901 -5.692 1.00 95.69 142 ALA A N 1
ATOM 1032 C CA . ALA A 1 142 ? -2.405 4.782 -5.361 1.00 95.69 142 ALA A CA 1
ATOM 1033 C C . ALA A 1 142 ? -3.149 3.441 -5.504 1.00 95.69 142 ALA A C 1
ATOM 1035 O O . ALA A 1 142 ? -3.522 2.782 -4.528 1.00 95.69 142 ALA A O 1
ATOM 1036 N N . ASP A 1 143 ? -3.447 3.061 -6.745 1.00 93.81 143 ASP A N 1
ATOM 1037 C CA . ASP A 1 143 ? -4.175 1.836 -7.070 1.00 93.81 143 ASP A CA 1
ATOM 1038 C C . ASP A 1 143 ? -3.296 0.578 -7.073 1.00 93.81 143 ASP A C 1
ATOM 1040 O O . ASP A 1 143 ? -3.819 -0.526 -7.176 1.00 93.81 143 ASP A O 1
ATOM 1044 N N . ASP A 1 144 ? -1.995 0.716 -6.882 1.00 91.31 144 ASP A N 1
ATOM 1045 C CA . ASP A 1 144 ? -0.975 -0.329 -6.814 1.00 91.31 144 ASP A CA 1
ATOM 1046 C C . ASP A 1 144 ? -0.596 -0.712 -5.373 1.00 91.31 144 ASP A C 1
ATOM 1048 O O . ASP A 1 144 ? 0.281 -1.548 -5.160 1.00 91.31 144 ASP A O 1
ATOM 1052 N N . VAL A 1 145 ? -1.287 -0.165 -4.367 1.00 95.00 145 VAL A N 1
ATOM 1053 C CA . VAL A 1 145 ? -1.098 -0.525 -2.954 1.00 95.00 145 VAL A CA 1
ATOM 1054 C C . VAL A 1 145 ? -2.366 -1.095 -2.313 1.00 95.00 145 VAL A C 1
ATOM 1056 O O . VAL A 1 145 ? -3.493 -0.986 -2.812 1.00 95.00 145 VAL A O 1
ATOM 1059 N N . ILE A 1 146 ? -2.172 -1.757 -1.178 1.00 95.94 146 ILE A N 1
ATOM 1060 C CA . ILE A 1 146 ? -3.202 -2.245 -0.266 1.00 95.94 146 ILE A CA 1
ATOM 1061 C C . ILE A 1 146 ? -2.905 -1.636 1.101 1.00 95.94 146 ILE A C 1
ATOM 1063 O O . ILE A 1 146 ? -1.825 -1.844 1.651 1.00 95.94 146 ILE A O 1
ATOM 1067 N N . ILE A 1 147 ? -3.877 -0.912 1.659 1.00 97.00 147 ILE A N 1
ATOM 1068 C CA . ILE A 1 147 ? -3.787 -0.296 2.986 1.00 97.00 147 ILE A CA 1
ATOM 1069 C C . ILE A 1 147 ? -4.739 -1.028 3.930 1.00 97.00 147 ILE A C 1
ATOM 1071 O O . ILE A 1 147 ? -5.943 -1.083 3.683 1.00 97.00 147 ILE A O 1
ATOM 1075 N N . THR A 1 148 ? -4.204 -1.589 5.012 1.00 97.62 148 THR A N 1
ATOM 1076 C CA . THR A 1 148 ? -4.958 -2.395 5.980 1.00 97.62 148 THR A CA 1
ATOM 1077 C C . THR A 1 148 ? -4.773 -1.837 7.385 1.00 97.62 148 THR A C 1
ATOM 1079 O O . THR A 1 148 ? -3.647 -1.724 7.863 1.00 97.62 148 THR A O 1
ATOM 1082 N N . ALA A 1 149 ? -5.873 -1.511 8.064 1.00 98.12 149 ALA A N 1
ATOM 1083 C CA . ALA A 1 149 ? -5.852 -1.227 9.494 1.00 98.12 149 ALA A CA 1
ATOM 1084 C C . ALA A 1 149 ? -5.834 -2.546 10.279 1.00 98.12 149 ALA A C 1
ATOM 1086 O O . ALA A 1 149 ? -6.608 -3.460 9.991 1.00 98.12 149 ALA A O 1
ATOM 1087 N N . GLU A 1 150 ? -4.939 -2.655 11.256 1.00 98.00 150 GLU A N 1
ATOM 1088 C CA . GLU A 1 150 ? -4.756 -3.867 12.052 1.00 98.00 150 GLU A CA 1
ATOM 1089 C C . GLU A 1 150 ? -4.615 -3.519 13.533 1.00 98.00 150 GLU A C 1
ATOM 1091 O O . GLU A 1 150 ? -4.051 -2.482 13.895 1.00 98.00 150 GLU A O 1
ATOM 1096 N N . ILE A 1 151 ? -5.083 -4.430 14.383 1.00 96.44 151 ILE A N 1
ATOM 1097 C CA . ILE A 1 151 ? -4.866 -4.381 15.829 1.00 96.44 151 ILE A CA 1
ATOM 1098 C C . ILE A 1 151 ? -4.042 -5.573 16.309 1.00 96.44 151 ILE A C 1
ATOM 1100 O O . ILE A 1 151 ? -3.958 -6.603 15.635 1.00 96.44 151 ILE A O 1
ATOM 1104 N N . SER A 1 152 ? -3.458 -5.446 17.496 1.00 95.94 152 SER A N 1
ATOM 1105 C CA . SER A 1 152 ? -2.712 -6.504 18.173 1.00 95.94 152 SER A CA 1
ATOM 1106 C C . SER A 1 152 ? -2.814 -6.367 19.691 1.00 95.94 152 SER A C 1
ATOM 1108 O O . SER A 1 152 ? -2.911 -5.263 20.212 1.00 95.94 152 SER A O 1
ATOM 1110 N N . SER A 1 153 ? -2.728 -7.476 20.424 1.00 93.50 153 SER A N 1
ATOM 1111 C CA . SER A 1 153 ? -2.597 -7.484 21.889 1.00 93.50 153 SER A CA 1
ATOM 1112 C C . SER A 1 153 ? -1.156 -7.718 22.367 1.00 93.50 153 SER A C 1
ATOM 1114 O O . SER A 1 153 ? -0.876 -7.651 23.565 1.00 93.50 153 SER A O 1
ATOM 1116 N N . ASP A 1 154 ? -0.225 -8.035 21.465 1.00 93.56 154 ASP A N 1
ATOM 1117 C CA . ASP A 1 154 ? 1.124 -8.511 21.807 1.00 93.56 154 ASP A CA 1
ATOM 1118 C C . ASP A 1 154 ? 2.251 -7.974 20.902 1.00 93.56 154 ASP A C 1
ATOM 1120 O O . ASP A 1 154 ? 3.406 -8.317 21.138 1.00 93.56 154 ASP A O 1
ATOM 1124 N N . LEU A 1 155 ? 1.935 -7.123 19.914 1.00 94.19 155 LEU A N 1
ATOM 1125 C CA . LEU A 1 155 ? 2.830 -6.616 18.855 1.00 94.19 155 LEU A CA 1
ATOM 1126 C C . LEU A 1 155 ? 3.365 -7.678 17.876 1.00 94.19 155 LEU A C 1
ATOM 1128 O O . LEU A 1 155 ? 4.043 -7.323 16.910 1.00 94.19 155 LEU A O 1
ATOM 1132 N N . ALA A 1 156 ? 3.043 -8.957 18.070 1.00 93.38 156 ALA A N 1
ATOM 1133 C CA . ALA A 1 156 ? 3.505 -10.063 17.234 1.00 93.38 156 ALA A CA 1
ATOM 1134 C C . ALA A 1 156 ? 2.395 -10.566 16.302 1.00 93.38 156 ALA A C 1
ATOM 1136 O O . ALA A 1 156 ? 2.612 -10.756 15.104 1.00 93.38 156 ALA A O 1
ATOM 1137 N N . SER A 1 157 ? 1.194 -10.731 16.847 1.00 93.50 157 SER A N 1
ATOM 1138 C CA . SER A 1 157 ? 0.010 -11.225 16.157 1.00 93.50 157 SER A CA 1
ATOM 1139 C C . SER A 1 157 ? -0.873 -10.044 15.772 1.00 93.50 157 SER A C 1
ATOM 1141 O O . SER A 1 157 ? -1.406 -9.355 16.642 1.00 93.50 157 SER A O 1
ATOM 1143 N N . TRP A 1 158 ? -1.025 -9.804 14.471 1.00 96.88 158 TRP A N 1
ATOM 1144 C CA . 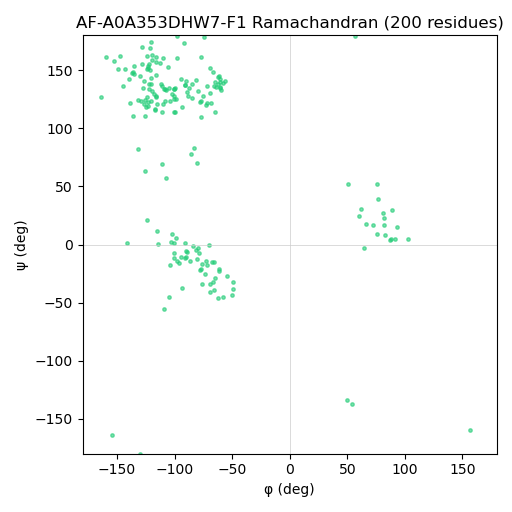TRP A 1 158 ? -1.803 -8.687 13.932 1.00 96.88 158 TRP A CA 1
ATOM 1145 C C . TRP A 1 158 ? -3.075 -9.193 13.251 1.00 96.88 158 TRP A C 1
ATOM 1147 O O . TRP A 1 158 ? -3.040 -10.188 12.528 1.00 96.88 158 TRP A O 1
ATOM 1157 N N . ASN A 1 159 ? -4.197 -8.519 13.500 1.00 95.00 159 ASN A N 1
ATOM 1158 C CA . ASN A 1 159 ? -5.519 -8.908 13.020 1.00 95.00 159 ASN A CA 1
ATOM 1159 C C . ASN A 1 159 ? -6.250 -7.715 12.391 1.00 95.00 159 ASN A C 1
ATOM 1161 O O . ASN A 1 159 ? -6.475 -6.701 13.051 1.00 95.00 159 ASN A O 1
ATOM 1165 N N . SER A 1 160 ? -6.687 -7.869 11.143 1.00 96.38 160 SER A N 1
ATOM 1166 C CA . SER A 1 160 ? -7.491 -6.876 10.419 1.00 96.38 160 SER A CA 1
ATOM 1167 C C . SER A 1 160 ? -9.000 -7.006 10.656 1.00 96.38 160 SER A C 1
ATOM 1169 O O . SER A 1 160 ? -9.747 -6.080 10.365 1.00 96.38 160 SER A O 1
ATOM 1171 N N . LEU A 1 161 ? -9.479 -8.121 11.219 1.00 96.00 161 LEU A N 1
ATOM 1172 C CA . LEU A 1 161 ? -10.899 -8.305 11.556 1.00 96.00 161 LEU A CA 1
ATOM 1173 C C . LEU A 1 161 ? -11.291 -7.634 12.877 1.00 96.00 161 LEU A C 1
ATOM 1175 O O . LEU A 1 161 ? -12.471 -7.530 13.196 1.00 96.00 161 LEU A O 1
ATOM 1179 N N . GLY A 1 162 ? -10.302 -7.206 13.663 1.00 95.31 162 GLY A N 1
ATOM 1180 C CA . GLY A 1 162 ? -10.512 -6.525 14.936 1.00 95.31 162 GLY A CA 1
ATOM 1181 C C . GLY A 1 162 ? -10.858 -5.042 14.802 1.00 95.31 162 GLY A C 1
ATOM 1182 O O . GLY A 1 162 ? -11.138 -4.401 15.813 1.00 95.31 162 GLY A O 1
ATOM 1183 N N . VAL A 1 163 ? -10.874 -4.509 13.578 1.00 97.31 163 VAL A N 1
ATOM 1184 C CA . VAL A 1 163 ? -11.259 -3.129 13.279 1.00 97.31 163 VAL A CA 1
ATOM 1185 C C . VAL A 1 163 ? -12.551 -3.058 12.475 1.00 97.31 163 VAL A C 1
ATOM 1187 O O . VAL A 1 163 ? -12.916 -3.977 11.747 1.00 97.31 163 VAL A O 1
ATOM 1190 N N . GLN A 1 164 ? -13.227 -1.920 12.568 1.00 97.38 164 GLN A N 1
ATOM 1191 C CA . GLN A 1 164 ? -14.398 -1.586 11.775 1.00 97.38 164 GLN A CA 1
ATOM 1192 C C . GLN A 1 164 ? -14.198 -0.229 11.102 1.00 97.38 164 GLN A C 1
ATOM 1194 O O . GLN A 1 164 ? -13.770 0.729 11.745 1.00 97.38 164 GLN A O 1
ATOM 1199 N N . TYR A 1 165 ? -14.533 -0.142 9.814 1.00 97.88 165 TYR A N 1
ATOM 1200 C CA . TYR A 1 165 ? -14.582 1.126 9.090 1.00 97.88 165 TYR A CA 1
ATOM 1201 C C . TYR A 1 165 ? -15.612 2.069 9.725 1.00 97.88 165 TYR A C 1
ATOM 1203 O O . TYR A 1 165 ? -16.732 1.654 10.036 1.00 97.88 165 TYR A O 1
ATOM 1211 N N . VAL A 1 166 ? -15.230 3.333 9.902 1.00 98.19 166 VAL A N 1
ATOM 1212 C CA . VAL A 1 166 ? -16.087 4.387 10.457 1.00 98.19 166 VAL A CA 1
ATOM 1213 C C . VAL A 1 166 ? -16.482 5.375 9.367 1.00 98.19 166 VAL A C 1
ATOM 1215 O O . VAL A 1 166 ? -17.669 5.621 9.162 1.00 98.19 166 VAL A O 1
ATOM 1218 N N . SER A 1 167 ? -15.498 5.950 8.678 1.00 98.19 167 SER A N 1
ATOM 1219 C CA . SER A 1 167 ? -15.727 7.011 7.699 1.00 98.19 167 SER A CA 1
ATOM 1220 C C . SER A 1 167 ? -14.568 7.163 6.720 1.00 98.19 167 SER A C 1
ATOM 1222 O O . SER A 1 167 ? -13.438 6.749 6.981 1.00 98.19 167 SER A O 1
ATOM 1224 N N . SER A 1 168 ? -14.867 7.811 5.596 1.00 98.19 168 SER A N 1
ATOM 1225 C CA . SER A 1 168 ? -13.906 8.352 4.641 1.00 98.19 168 SER A CA 1
ATOM 1226 C C . SER A 1 168 ? -14.405 9.720 4.189 1.00 98.19 168 SER A C 1
ATOM 1228 O O . SER A 1 168 ? -15.530 9.848 3.700 1.00 98.19 168 SER A O 1
ATOM 1230 N N . ILE A 1 169 ? -13.592 10.748 4.397 1.00 98.38 169 ILE A N 1
ATOM 1231 C CA . ILE A 1 169 ? -13.943 12.139 4.113 1.00 98.38 169 ILE A CA 1
ATOM 1232 C C . ILE A 1 169 ? -12.984 12.655 3.034 1.00 98.38 169 ILE A C 1
ATOM 1234 O O . ILE A 1 169 ? -11.784 12.707 3.294 1.00 98.38 169 ILE A O 1
ATOM 1238 N N . PRO A 1 170 ? -13.468 13.028 1.835 1.00 98.06 170 PRO A N 1
ATOM 1239 C CA . PRO A 1 170 ? -12.613 13.587 0.790 1.00 98.06 170 PRO A CA 1
ATOM 1240 C C . PRO A 1 170 ? -11.941 14.890 1.238 1.00 98.06 170 PRO A C 1
ATOM 1242 O O . PRO A 1 170 ? -12.614 15.771 1.774 1.00 98.06 170 PRO A O 1
ATOM 1245 N N . ASN A 1 171 ? -10.644 15.039 0.957 1.00 97.00 171 ASN A N 1
ATOM 1246 C CA . ASN A 1 171 ? -9.873 16.244 1.292 1.00 97.00 171 ASN A CA 1
ATOM 1247 C C . ASN A 1 171 ? -9.877 17.291 0.159 1.00 97.00 171 ASN A C 1
ATOM 1249 O O . ASN A 1 171 ? -9.514 18.444 0.373 1.00 97.00 171 ASN A O 1
ATOM 1253 N N . GLY A 1 172 ? -10.338 16.915 -1.040 1.00 97.12 172 GLY A N 1
ATOM 1254 C CA . GLY A 1 172 ? -10.453 17.814 -2.198 1.00 97.12 172 GLY A CA 1
ATOM 1255 C C . GLY A 1 172 ? -9.195 17.918 -3.067 1.00 97.12 172 GLY A C 1
ATOM 1256 O O . GLY A 1 172 ? -9.192 18.682 -4.027 1.00 97.12 172 GLY A O 1
ATOM 1257 N N . ASP A 1 173 ? -8.163 17.130 -2.775 1.00 95.00 173 ASP A N 1
ATOM 1258 C CA . ASP A 1 173 ? -6.850 17.152 -3.433 1.00 95.00 173 ASP A CA 1
ATOM 1259 C C . ASP A 1 173 ? -6.438 15.782 -4.008 1.00 95.00 173 ASP A C 1
ATOM 1261 O O . ASP A 1 173 ? -5.265 15.517 -4.246 1.00 95.00 173 ASP A O 1
ATOM 1265 N N . GLY A 1 174 ? -7.412 14.899 -4.241 1.00 96.56 174 GLY A N 1
ATOM 1266 C CA . GLY A 1 174 ? -7.157 13.529 -4.695 1.00 96.56 174 GLY A CA 1
ATOM 1267 C C . GLY A 1 174 ? -6.905 12.537 -3.559 1.00 96.56 174 GLY A C 1
ATOM 1268 O O . GLY A 1 174 ? -6.670 11.360 -3.827 1.00 96.56 174 GLY A O 1
ATOM 1269 N N . THR A 1 175 ? -7.018 12.965 -2.299 1.00 97.69 175 THR A N 1
ATOM 1270 C CA . THR A 1 175 ? -6.960 12.065 -1.144 1.00 97.69 175 THR A CA 1
ATOM 1271 C C . THR A 1 175 ? -8.220 12.140 -0.293 1.00 97.69 175 THR A C 1
ATOM 1273 O O . THR A 1 175 ? -9.095 12.999 -0.464 1.00 97.69 175 THR A O 1
ATOM 1276 N N . GLU A 1 176 ? -8.330 11.202 0.638 1.00 98.25 176 GLU A N 1
ATOM 1277 C CA . GLU A 1 176 ? -9.364 11.201 1.664 1.00 98.25 176 GLU A CA 1
ATOM 1278 C C . GLU A 1 176 ? -8.783 10.878 3.038 1.00 98.25 176 GLU A C 1
ATOM 1280 O O . GLU A 1 176 ? -7.776 10.185 3.158 1.00 98.25 176 GLU A O 1
ATOM 1285 N N . THR A 1 177 ? -9.442 11.362 4.082 1.00 98.12 177 THR A N 1
ATOM 1286 C CA . THR A 1 177 ? -9.150 11.010 5.471 1.00 98.12 177 THR A CA 1
ATOM 1287 C C . THR A 1 177 ? -10.046 9.851 5.887 1.00 98.12 177 THR A C 1
ATOM 1289 O O . THR A 1 177 ? -11.273 9.980 5.880 1.00 98.12 177 THR A O 1
ATOM 1292 N N . VAL A 1 178 ? -9.443 8.718 6.238 1.00 98.38 178 VAL A N 1
ATOM 1293 C CA . VAL A 1 178 ? -10.127 7.467 6.579 1.00 98.38 178 VAL A CA 1
ATOM 1294 C C . VAL A 1 178 ? -9.989 7.191 8.066 1.00 98.38 178 VAL A C 1
ATOM 1296 O O . VAL A 1 178 ? -8.887 7.256 8.603 1.00 98.38 178 VAL A O 1
ATOM 1299 N N . THR A 1 179 ? -11.090 6.820 8.716 1.00 98.38 179 THR A N 1
ATOM 1300 C CA . THR A 1 179 ? -11.101 6.409 10.123 1.00 98.38 179 THR A CA 1
ATOM 1301 C C . THR A 1 179 ? -11.608 4.979 10.260 1.00 98.38 179 THR A C 1
ATOM 1303 O O . THR A 1 179 ? -12.660 4.611 9.731 1.00 98.38 179 THR A O 1
ATOM 1306 N N . TYR A 1 180 ? -10.873 4.184 11.033 1.00 98.50 180 TYR A N 1
ATOM 1307 C CA . TYR A 1 180 ? -11.303 2.894 11.564 1.00 98.50 180 TYR A CA 1
ATOM 1308 C C . TYR A 1 180 ? -11.368 2.962 13.087 1.00 98.50 180 TYR A C 1
ATOM 1310 O O . TYR A 1 180 ? -10.687 3.774 13.713 1.00 98.50 180 TYR A O 1
ATOM 1318 N N . ARG A 1 181 ? -12.156 2.076 13.692 1.00 97.50 181 ARG A N 1
ATOM 1319 C CA . ARG A 1 181 ? -12.189 1.865 15.143 1.00 97.50 181 ARG A CA 1
ATOM 1320 C C . ARG A 1 181 ? -11.895 0.419 15.509 1.00 97.50 181 ARG A C 1
ATOM 1322 O O . ARG A 1 181 ? -12.209 -0.467 14.718 1.00 97.50 181 ARG A O 1
ATOM 1329 N N . SER A 1 182 ? -11.377 0.174 16.709 1.00 96.75 182 SER A N 1
ATOM 1330 C CA . SER A 1 182 ? -11.403 -1.165 17.303 1.00 96.75 182 SER A CA 1
ATOM 1331 C C . SER A 1 182 ? -12.850 -1.615 17.512 1.00 96.75 182 SER A C 1
ATOM 1333 O O . SER A 1 182 ? -13.743 -0.817 17.808 1.00 96.75 182 SER A O 1
ATOM 1335 N N . THR A 1 183 ? -13.084 -2.908 17.329 1.00 95.25 183 THR A N 1
ATOM 1336 C CA . THR A 1 183 ? -14.379 -3.557 17.578 1.00 95.25 183 THR A CA 1
ATOM 1337 C C . THR A 1 183 ? -14.636 -3.789 19.066 1.00 95.25 183 THR A C 1
ATOM 1339 O O . THR A 1 183 ? -15.792 -3.911 19.468 1.00 95.25 183 THR A O 1
ATOM 1342 N N . ALA A 1 184 ? -13.585 -3.816 19.890 1.00 93.56 184 ALA A N 1
ATOM 1343 C CA . ALA A 1 184 ? -13.697 -3.932 21.336 1.00 93.56 184 ALA A CA 1
ATOM 1344 C C . ALA A 1 184 ? -13.766 -2.532 21.984 1.00 93.56 184 ALA A C 1
ATOM 1346 O O . ALA A 1 184 ? -13.035 -1.622 21.575 1.00 93.56 184 ALA A O 1
ATOM 1347 N N . PRO A 1 185 ? -14.648 -2.309 22.975 1.00 93.25 185 PRO A N 1
ATOM 1348 C CA . PRO A 1 185 ? -14.653 -1.074 23.755 1.00 93.25 185 PRO A CA 1
ATOM 1349 C C . PRO A 1 185 ? -13.333 -0.877 24.500 1.00 93.25 185 PRO A C 1
ATOM 1351 O O . PRO A 1 185 ? -12.825 -1.815 25.110 1.00 93.25 185 PRO A O 1
ATOM 1354 N N . PHE A 1 186 ? -12.831 0.354 24.539 1.00 89.31 186 PHE A N 1
ATOM 1355 C CA . PHE A 1 186 ? -11.607 0.753 25.235 1.00 89.31 186 PHE A CA 1
ATOM 1356 C C . PHE A 1 186 ? -11.585 0.260 26.688 1.00 89.31 186 PHE A C 1
ATOM 1358 O O . PHE A 1 186 ? -10.604 -0.316 27.140 1.00 89.31 186 PHE A O 1
ATOM 1365 N N . ALA A 1 187 ? -12.713 0.381 27.395 1.00 89.38 187 ALA A N 1
ATOM 1366 C CA . ALA A 1 187 ? -12.850 -0.067 28.783 1.00 89.38 187 ALA A CA 1
ATOM 1367 C C . ALA A 1 187 ? -12.747 -1.596 28.982 1.00 89.38 187 ALA A C 1
ATOM 1369 O O . ALA A 1 187 ? -12.612 -2.051 30.114 1.00 89.38 187 ALA A O 1
ATOM 1370 N N . SER A 1 188 ? -12.848 -2.387 27.910 1.00 89.88 188 SER A N 1
ATOM 1371 C CA . SER A 1 188 ? -12.755 -3.856 27.938 1.00 89.88 188 SER A CA 1
ATOM 1372 C C . SER A 1 188 ? -11.387 -4.394 27.511 1.00 89.88 188 SER A C 1
ATOM 1374 O O . SER A 1 188 ? -11.189 -5.606 27.457 1.00 89.88 188 SER A O 1
ATOM 1376 N N . ILE A 1 189 ? -10.454 -3.498 27.190 1.00 85.94 189 ILE A N 1
ATOM 1377 C CA . ILE A 1 189 ? -9.145 -3.820 26.638 1.00 85.94 189 ILE A CA 1
ATOM 1378 C C . ILE A 1 189 ? -8.082 -3.497 27.688 1.00 85.94 189 ILE A C 1
ATOM 1380 O O . ILE A 1 189 ? -7.837 -2.334 27.994 1.00 85.94 189 ILE A O 1
ATOM 1384 N N . ASP A 1 190 ? -7.388 -4.518 28.190 1.00 87.06 190 ASP A N 1
ATOM 1385 C CA . ASP A 1 190 ? -6.238 -4.305 29.082 1.00 87.06 190 ASP A CA 1
ATOM 1386 C C . ASP A 1 190 ? -5.047 -3.683 28.332 1.00 87.06 190 ASP A C 1
ATOM 1388 O O . ASP A 1 190 ? -4.263 -2.918 28.897 1.00 87.06 190 ASP A O 1
ATOM 1392 N N . LYS A 1 191 ? -4.881 -4.054 27.054 1.00 89.56 191 LYS A N 1
ATOM 1393 C CA . LYS A 1 191 ? -3.804 -3.596 26.170 1.00 89.56 191 LYS A CA 1
ATOM 1394 C C . LYS A 1 191 ? -4.139 -3.891 24.704 1.00 89.56 191 LYS A C 1
ATOM 1396 O O . LYS A 1 191 ? -4.371 -5.046 24.351 1.00 89.56 191 LYS A O 1
ATOM 1401 N N . GLU A 1 192 ? -4.080 -2.874 23.853 1.00 92.44 192 GLU A N 1
ATOM 1402 C CA . GLU A 1 192 ? -4.224 -2.992 22.398 1.00 92.44 192 GLU A CA 1
ATOM 1403 C C . GLU A 1 192 ? -3.217 -2.071 21.709 1.00 92.44 192 GLU A C 1
ATOM 1405 O O . GLU A 1 192 ? -2.917 -0.971 22.171 1.00 92.44 192 GLU A O 1
ATOM 1410 N N . PHE A 1 193 ? -2.675 -2.557 20.606 1.00 94.50 193 PHE A N 1
ATOM 1411 C CA . PHE A 1 193 ? -1.806 -1.845 19.693 1.00 94.50 193 PHE A CA 1
ATOM 1412 C C . PHE A 1 193 ? -2.521 -1.742 18.360 1.00 94.50 193 PHE A C 1
ATOM 1414 O O . PHE A 1 193 ? -3.232 -2.662 17.961 1.00 94.50 193 PHE A O 1
ATOM 1421 N N . VAL A 1 194 ? -2.299 -0.644 17.655 1.00 95.50 194 VAL A N 1
ATOM 1422 C CA . VAL A 1 194 ? -2.930 -0.369 16.368 1.00 95.50 194 VAL A CA 1
ATOM 1423 C C . VAL A 1 194 ? -1.858 0.023 15.362 1.00 95.50 194 VAL A C 1
ATOM 1425 O O . VAL A 1 194 ? -0.867 0.657 15.726 1.00 95.50 194 VAL A O 1
ATOM 1428 N N . ARG A 1 195 ? -2.033 -0.365 14.100 1.00 95.38 195 ARG A N 1
ATOM 1429 C CA . ARG A 1 195 ? -1.169 0.079 13.002 1.00 95.38 195 ARG A CA 1
ATOM 1430 C C . ARG A 1 195 ? -1.936 0.186 11.697 1.00 95.38 195 ARG A C 1
ATOM 1432 O O . ARG A 1 195 ? -2.974 -0.452 11.518 1.00 95.38 195 ARG A O 1
ATOM 1439 N N . ILE A 1 196 ? -1.342 0.918 10.763 1.00 97.06 196 ILE A N 1
ATOM 1440 C CA . ILE A 1 196 ? -1.644 0.805 9.340 1.00 97.06 196 ILE A CA 1
ATOM 1441 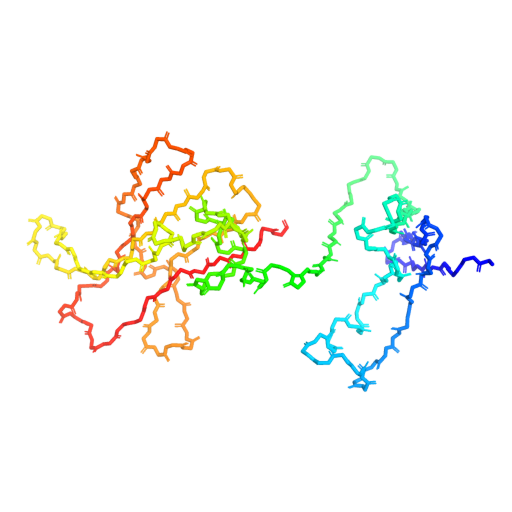C C . ILE A 1 196 ? -0.532 -0.004 8.681 1.00 97.06 196 ILE A C 1
ATOM 1443 O O . ILE A 1 196 ? 0.649 0.271 8.879 1.00 97.06 196 ILE A O 1
ATOM 1447 N N . ARG A 1 197 ? -0.918 -1.016 7.909 1.00 95.94 197 ARG A N 1
ATOM 1448 C CA . ARG A 1 197 ? -0.020 -1.804 7.072 1.00 95.94 197 ARG A CA 1
ATOM 1449 C C . ARG A 1 197 ? -0.269 -1.455 5.613 1.00 95.94 197 ARG A C 1
ATOM 1451 O O . ARG A 1 197 ? -1.386 -1.625 5.129 1.00 95.94 197 ARG A O 1
ATOM 1458 N N . VAL A 1 198 ? 0.780 -1.021 4.927 1.00 95.50 198 VAL A N 1
ATOM 1459 C CA . VAL A 1 198 ? 0.775 -0.790 3.481 1.00 95.50 198 VAL A CA 1
ATOM 1460 C C . VAL A 1 198 ? 1.597 -1.884 2.813 1.00 95.50 198 VAL A C 1
ATOM 1462 O O . VAL A 1 198 ? 2.691 -2.212 3.268 1.00 95.50 198 VAL A O 1
ATOM 1465 N N . THR A 1 199 ? 1.061 -2.478 1.753 1.00 92.81 199 THR A N 1
ATOM 1466 C CA . THR A 1 199 ? 1.787 -3.423 0.897 1.00 92.81 199 THR A CA 1
ATOM 1467 C C . THR A 1 199 ? 1.515 -3.101 -0.560 1.00 92.81 199 THR A C 1
ATOM 1469 O O . THR A 1 199 ? 0.395 -2.719 -0.893 1.00 92.81 199 THR A O 1
ATOM 1472 N N . GLN A 1 200 ? 2.490 -3.318 -1.438 1.00 89.50 200 GLN A N 1
ATOM 1473 C CA . GLN A 1 200 ? 2.231 -3.317 -2.876 1.00 89.50 200 GLN A CA 1
ATOM 1474 C C . GLN A 1 200 ? 1.227 -4.420 -3.231 1.00 89.50 200 GLN A C 1
ATOM 1476 O O . GLN A 1 200 ? 1.182 -5.481 -2.595 1.00 89.50 200 GLN A O 1
ATOM 1481 N N . ARG A 1 201 ? 0.377 -4.142 -4.213 1.00 84.38 201 ARG A N 1
ATOM 1482 C CA . ARG A 1 201 ? -0.552 -5.118 -4.768 1.00 84.38 201 ARG A CA 1
ATOM 1483 C C . ARG A 1 201 ? 0.244 -6.135 -5.611 1.00 84.38 201 ARG A C 1
ATOM 1485 O O . ARG A 1 201 ? 1.144 -5.706 -6.328 1.00 84.38 201 ARG A O 1
ATOM 1492 N N . PRO A 1 202 ? -0.043 -7.448 -5.495 1.00 72.69 202 PRO A N 1
ATOM 1493 C CA . PRO A 1 202 ? 0.630 -8.484 -6.282 1.00 72.69 202 PRO A CA 1
ATOM 1494 C C . PRO A 1 202 ? 0.375 -8.383 -7.786 1.00 72.69 202 PRO A C 1
ATOM 1496 O O . PRO A 1 202 ? -0.704 -7.866 -8.163 1.00 72.69 202 PRO A O 1
#

Solvent-accessible surface area (backbone atoms only — not comparable to full-atom values): 12061 Å² total; per-residue (Å²): 131,82,52,67,49,73,50,73,48,86,86,63,31,32,43,39,39,36,39,36,62,93,32,46,42,39,76,62,72,43,66,91,78,55,63,61,80,92,54,29,74,57,54,42,81,52,78,39,31,52,75,51,46,91,92,39,77,80,32,31,74,46,79,46,77,39,65,78,59,88,98,60,90,77,94,83,86,84,89,85,87,67,75,63,49,65,37,47,71,54,68,68,82,53,28,31,50,54,24,46,44,25,58,46,65,75,52,46,98,60,70,58,74,78,49,48,74,45,77,52,71,45,67,36,87,94,65,76,37,48,18,41,27,46,33,34,35,36,22,71,81,42,78,59,49,43,80,43,59,31,33,22,75,74,88,77,59,75,35,57,84,49,44,40,85,73,50,74,46,76,70,84,77,63,32,27,44,35,33,32,27,44,70,58,43,45,93,78,52,97,59,78,45,78,48,79,46,76,43,74,56,132

Nearest PDB structures (foldseek):
  5j6h-assembly1_A  TM=5.880E-01  e=4.370E-03  Mus musculus
  6lbe-assembly1_A  TM=5.124E-01  e=1.012E-02  Ctenopharyngodon idella
  1hyr-assembly1_C  TM=4.834E-01  e=1.983E-02  Homo sapiens
  6ddm-assembly1_C  TM=3.901E-01  e=4.344E-02  Homo sapiens
  7tuf-assembly1_C  TM=5.892E-01  e=7.149E-01  Homo sapiens

Mean predicted aligned error: 10.23 Å

Secondary structure (DSSP, 8-state):
---EEEEEPTTS-EEEEEEESS-EEE----TT---SGGGGGGGGT--EEET-STTSTT-EEEEEEESPPTT-----------GGGG--SS-SS--HHHHHHHT--TT-SS--GGG--EEEEEEEGGGTEEEEEEEEEEETT-TTEEEEEEEESSSSS-BSTTEEEEEEEE-SSSEEEEEEEESS-GGG-S--EEEEEEEE--

Foldseek 3Di:
DADKDKDADPQRKIKIKTKDQPFHWDPDQPDQPQDDPPCSVVSHPDIWRHPPDPVRPPITMDIDIPPDDPPDDDDDDDDDDDPQQQDQQCPQPDGVLLCLQQVHDRNDPDHPVLQDWDWDWDADPVRPFIWIKIKGKGQQPPPQKDKAKWKDQPVPDTDRVQKDWDDWADPPPRMTMTMITGPDGPVVRPGMDIDIDMDGDD

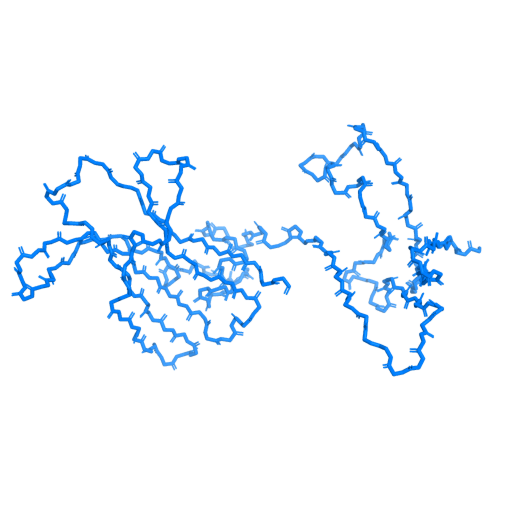Sequence (202 aa):
MGDSWSKTFSGSIGLDVDAIGSVGLDTRDRGSNNGGGAEASMWRDFLFANGSFIGNQGSGLSLAFTGLQPNTEYPITIWAFDESSNDDLDGDGLAALLEHAFGSINGDAGASPESQVVIGTGLFNGGTEENVTITFRRNLAADDVIITAEISSDLASWNSLGVQYVSSIPNGDGTETVTYRSTAPFASIDKEFVRIRVTQRP

Radius of gyration: 22.84 Å; Cα contacts (8 Å, |Δi|>4): 368; chains: 1; bounding box: 54×49×58 Å